Protein AF-A0A962J0C8-F1 (afdb_monomer_lite)

Structure (mmCIF, N/CA/C/O backbone):
data_AF-A0A962J0C8-F1
#
_entry.id   AF-A0A962J0C8-F1
#
loop_
_atom_site.group_PDB
_atom_site.id
_atom_site.type_symbol
_atom_site.label_atom_id
_atom_site.label_alt_id
_atom_site.label_comp_id
_atom_site.label_asym_id
_atom_site.label_entity_id
_atom_site.label_seq_id
_atom_site.pdbx_PDB_ins_code
_atom_site.Cartn_x
_atom_site.Cartn_y
_atom_site.Cartn_z
_atom_site.occupancy
_atom_site.B_iso_or_equiv
_atom_site.auth_seq_id
_atom_site.auth_comp_id
_atom_site.auth_asym_id
_atom_site.auth_atom_id
_atom_site.pdbx_PDB_model_num
ATOM 1 N N . SER A 1 1 ? 2.404 -17.321 -9.970 1.00 42.28 1 SER A N 1
ATOM 2 C CA . SER A 1 1 ? 2.720 -16.064 -9.254 1.00 42.28 1 SER A CA 1
ATOM 3 C C . SER A 1 1 ? 3.064 -15.009 -10.284 1.00 42.28 1 SER A C 1
ATOM 5 O O . SER A 1 1 ? 3.639 -15.368 -11.306 1.00 42.28 1 SER A O 1
ATOM 7 N N . ILE A 1 2 ? 2.706 -13.749 -10.040 1.00 50.25 2 ILE A N 1
ATOM 8 C CA . ILE A 1 2 ? 3.264 -12.626 -10.800 1.00 50.25 2 ILE A CA 1
ATOM 9 C C . ILE A 1 2 ? 4.579 -12.267 -10.113 1.00 50.25 2 ILE A C 1
ATOM 11 O O . ILE A 1 2 ? 4.611 -12.095 -8.895 1.00 50.25 2 ILE A O 1
ATOM 15 N N . SER A 1 3 ? 5.670 -12.235 -10.865 1.00 49.31 3 SER A N 1
ATOM 16 C CA . SER A 1 3 ? 6.982 -11.841 -10.351 1.00 49.31 3 SER A CA 1
ATOM 17 C C . SER A 1 3 ? 7.667 -10.952 -11.374 1.00 49.31 3 SER A C 1
ATOM 19 O O . SER A 1 3 ? 7.765 -11.350 -12.528 1.00 49.31 3 SER A O 1
ATOM 21 N N . GLY A 1 4 ? 8.162 -9.791 -10.940 1.00 57.34 4 GLY A N 1
ATOM 22 C CA . GLY A 1 4 ? 8.971 -8.897 -11.771 1.00 57.34 4 GLY A CA 1
ATOM 23 C C . GLY A 1 4 ? 8.151 -7.990 -12.684 1.00 57.34 4 GLY A C 1
ATOM 24 O O . GLY A 1 4 ? 8.153 -8.175 -13.893 1.00 57.34 4 GLY A O 1
ATOM 25 N N . GLU A 1 5 ? 7.474 -6.994 -12.110 1.00 61.38 5 GLU A N 1
ATOM 26 C CA . GLU A 1 5 ? 7.004 -5.843 -12.887 1.00 61.38 5 GLU A CA 1
ATOM 27 C C . GLU A 1 5 ? 8.213 -4.983 -13.264 1.00 61.38 5 GLU A C 1
ATOM 29 O O . GLU A 1 5 ? 8.918 -4.453 -12.396 1.00 61.38 5 GLU A O 1
ATOM 34 N N . GLN A 1 6 ? 8.471 -4.862 -14.564 1.00 65.75 6 GLN A N 1
ATOM 35 C CA . GLN A 1 6 ? 9.548 -4.037 -15.093 1.00 65.75 6 GLN A CA 1
ATOM 36 C C . GLN A 1 6 ? 8.981 -2.995 -16.053 1.00 65.75 6 GLN A C 1
ATOM 38 O O . GLN A 1 6 ? 8.274 -3.320 -17.001 1.00 65.75 6 GLN A O 1
ATOM 43 N N . VAL A 1 7 ? 9.331 -1.728 -15.833 1.00 67.50 7 VAL A N 1
ATOM 44 C CA . VAL A 1 7 ? 9.094 -0.668 -16.817 1.00 67.50 7 VAL A CA 1
ATOM 45 C C . VAL A 1 7 ? 10.200 -0.763 -17.868 1.00 67.50 7 VAL A C 1
ATOM 47 O O . VAL A 1 7 ? 11.373 -0.552 -17.555 1.00 67.50 7 VAL A O 1
ATOM 50 N N . LEU A 1 8 ? 9.834 -1.127 -19.096 1.00 70.50 8 LEU A N 1
ATOM 51 C CA . LEU A 1 8 ? 10.731 -1.198 -20.253 1.00 70.50 8 LEU A CA 1
ATOM 52 C C . LEU A 1 8 ? 10.865 0.162 -20.945 1.00 70.50 8 LEU A C 1
ATOM 54 O O . LEU A 1 8 ? 11.950 0.525 -21.394 1.00 70.50 8 LEU A O 1
ATOM 58 N N . ASP A 1 9 ? 9.763 0.912 -21.007 1.00 75.19 9 ASP A N 1
ATOM 59 C CA . ASP A 1 9 ? 9.687 2.238 -21.614 1.00 75.19 9 ASP A CA 1
ATOM 60 C C . ASP A 1 9 ? 8.962 3.198 -20.666 1.00 75.19 9 ASP A C 1
ATOM 62 O O . ASP A 1 9 ? 7.753 3.110 -20.444 1.00 75.19 9 ASP A O 1
ATOM 66 N N . ALA A 1 10 ? 9.729 4.130 -20.100 1.00 68.12 10 ALA A N 1
ATOM 67 C CA . ALA A 1 10 ? 9.233 5.094 -19.130 1.00 68.12 10 ALA A CA 1
ATOM 68 C C . ALA A 1 10 ? 8.247 6.109 -19.730 1.00 68.12 10 ALA A C 1
ATOM 70 O O . ALA A 1 10 ? 7.368 6.576 -19.009 1.00 68.12 10 ALA A O 1
ATOM 71 N N . GLN A 1 11 ? 8.368 6.449 -21.019 1.00 72.94 11 GLN A N 1
ATOM 72 C CA . GLN A 1 11 ? 7.463 7.401 -21.664 1.00 72.94 11 GLN A CA 1
ATOM 73 C C . GLN A 1 11 ? 6.125 6.731 -21.972 1.00 72.94 11 GLN A C 1
ATOM 75 O O . GLN A 1 11 ? 5.077 7.266 -21.621 1.00 72.94 11 GLN A O 1
ATOM 80 N N . ALA A 1 12 ? 6.164 5.526 -22.547 1.00 77.50 12 ALA A N 1
ATOM 81 C CA . ALA A 1 12 ? 4.954 4.755 -22.817 1.00 77.50 12 ALA A CA 1
ATOM 82 C C . ALA A 1 12 ? 4.195 4.403 -21.524 1.00 77.50 12 ALA A C 1
ATOM 84 O O . ALA A 1 12 ? 2.966 4.457 -21.502 1.00 77.50 12 ALA A O 1
ATOM 85 N N . PHE A 1 13 ? 4.914 4.110 -20.433 1.00 79.50 13 PHE A N 1
ATOM 86 C CA . PHE A 1 13 ? 4.297 3.900 -19.124 1.00 79.50 13 PHE A CA 1
ATOM 87 C C . PHE A 1 13 ? 3.705 5.187 -18.537 1.00 79.50 13 PHE A C 1
ATOM 89 O O . PHE A 1 13 ? 2.619 5.147 -17.965 1.00 79.50 13 PHE A O 1
ATOM 96 N N . ALA A 1 14 ? 4.375 6.334 -18.686 1.00 74.88 14 ALA A N 1
ATOM 97 C CA . ALA A 1 14 ? 3.850 7.615 -18.215 1.00 74.88 14 ALA A CA 1
ATOM 98 C C . ALA A 1 14 ? 2.551 8.013 -18.936 1.00 74.88 14 ALA A C 1
ATOM 100 O O . ALA A 1 14 ? 1.641 8.525 -18.290 1.00 74.88 14 ALA A O 1
ATOM 101 N N . ASP A 1 15 ? 2.451 7.730 -20.238 1.00 82.38 15 ASP A N 1
ATOM 102 C CA . ASP A 1 15 ? 1.233 7.956 -21.027 1.00 82.38 15 ASP A CA 1
ATOM 103 C C . ASP A 1 15 ? 0.104 6.972 -20.657 1.00 82.38 15 ASP A C 1
ATOM 105 O O . ASP A 1 15 ? -1.073 7.247 -20.894 1.00 82.38 15 ASP A O 1
ATOM 109 N N . PHE A 1 16 ? 0.459 5.814 -20.091 1.00 82.50 16 PHE A N 1
ATOM 110 C CA . PHE A 1 16 ? -0.475 4.776 -19.662 1.00 82.50 16 PHE A CA 1
ATOM 111 C C . PHE A 1 16 ? -0.955 4.951 -18.213 1.00 82.50 16 PHE A C 1
ATOM 113 O O . PHE A 1 16 ? -2.102 4.644 -17.902 1.00 82.50 16 PHE A O 1
ATOM 120 N N . TYR A 1 17 ? -0.110 5.448 -17.313 1.00 79.81 17 TYR A N 1
ATOM 121 C CA . TYR A 1 17 ? -0.470 5.718 -15.923 1.00 79.81 17 TYR A CA 1
ATOM 122 C C . TYR A 1 17 ? -1.612 6.758 -15.834 1.00 79.81 17 TYR A C 1
ATOM 124 O O . TYR A 1 17 ? -1.568 7.766 -16.541 1.00 79.81 17 TYR A O 1
ATOM 132 N N . PRO A 1 18 ? -2.605 6.602 -14.933 1.00 81.56 18 PRO A N 1
ATOM 133 C CA . PRO A 1 18 ? -2.725 5.610 -13.859 1.00 81.56 18 PRO A CA 1
ATOM 134 C C . PRO A 1 18 ? -3.605 4.397 -14.216 1.00 81.56 18 PRO A C 1
ATOM 136 O O . PRO A 1 18 ? -4.280 3.859 -13.343 1.00 81.56 18 PRO A O 1
ATOM 139 N N . GLU A 1 19 ? -3.667 3.987 -15.483 1.00 87.31 19 GLU A N 1
ATOM 140 C CA . GLU A 1 19 ? -4.571 2.915 -15.913 1.00 87.31 19 GLU A CA 1
ATOM 141 C C . GLU A 1 19 ? -4.114 1.531 -15.436 1.00 87.31 19 GLU A C 1
ATOM 143 O O . GLU A 1 19 ? -2.947 1.181 -15.563 1.00 87.31 19 GLU A O 1
ATOM 148 N N . ASP A 1 20 ? -5.036 0.697 -14.956 1.00 90.19 20 ASP A N 1
ATOM 149 C CA . ASP A 1 20 ? -4.772 -0.718 -14.652 1.00 90.19 20 ASP A CA 1
ATOM 150 C C . ASP A 1 20 ? -5.106 -1.608 -15.857 1.00 90.19 20 ASP A C 1
ATOM 152 O O . ASP A 1 20 ? -5.945 -1.254 -16.698 1.00 90.19 20 ASP A O 1
ATOM 156 N N . VAL A 1 21 ? -4.550 -2.823 -15.899 1.00 93.06 21 VAL A N 1
ATOM 157 C CA . VAL A 1 21 ? -4.961 -3.841 -16.880 1.00 93.06 21 VAL A CA 1
ATOM 158 C C . VAL A 1 21 ? -5.489 -5.117 -16.244 1.00 93.06 21 VAL A C 1
ATOM 160 O O . VAL A 1 21 ? -5.135 -5.495 -15.128 1.00 93.06 21 VAL A O 1
ATOM 163 N N . VAL A 1 22 ? -6.315 -5.818 -17.015 1.00 93.00 22 VAL A N 1
ATOM 164 C CA . VAL A 1 22 ? -6.719 -7.197 -16.763 1.00 93.00 22 VAL A CA 1
ATOM 165 C C . VAL A 1 22 ? -6.161 -8.077 -17.873 1.00 93.00 22 VAL A C 1
ATOM 167 O O . VAL A 1 22 ? -6.424 -7.832 -19.051 1.00 93.00 22 VAL A O 1
ATOM 170 N N . ILE A 1 23 ? -5.413 -9.103 -17.481 1.00 93.62 23 ILE A N 1
ATOM 171 C CA . ILE A 1 23 ? -4.934 -10.182 -18.341 1.00 93.62 23 ILE A CA 1
ATOM 172 C C . ILE A 1 23 ? -5.911 -11.345 -18.192 1.00 93.62 23 ILE A C 1
ATOM 174 O O . ILE A 1 23 ? -6.061 -11.876 -17.095 1.00 93.62 23 ILE A O 1
ATOM 178 N N . GLU A 1 24 ? -6.586 -11.727 -19.269 1.00 92.88 24 GLU A N 1
ATOM 179 C CA . GLU A 1 24 ? -7.589 -12.796 -19.284 1.00 92.88 24 GLU A CA 1
ATOM 180 C C . GLU A 1 24 ? -7.125 -13.953 -20.168 1.00 92.88 24 GLU A C 1
ATOM 182 O O . GLU A 1 24 ? -6.781 -13.747 -21.334 1.00 92.88 24 GLU A O 1
ATOM 187 N N . PHE A 1 25 ? -7.135 -15.170 -19.622 1.00 92.81 25 PHE A N 1
ATOM 188 C CA . PHE A 1 25 ? -6.698 -16.381 -20.313 1.00 92.81 25 PHE A CA 1
ATOM 189 C C . PHE A 1 25 ? -7.841 -17.064 -21.064 1.00 92.81 25 PHE A C 1
ATOM 191 O O . PHE A 1 25 ? -8.915 -17.312 -20.516 1.00 92.81 25 PHE A O 1
ATOM 198 N N . ARG A 1 26 ? -7.612 -17.403 -22.334 1.00 88.31 26 ARG A N 1
ATOM 199 C CA . ARG A 1 26 ? -8.627 -17.936 -23.254 1.00 88.31 26 ARG A CA 1
ATOM 200 C C . ARG A 1 26 ? -8.045 -19.011 -24.174 1.00 88.31 26 ARG A C 1
ATOM 202 O O . ARG A 1 26 ? -6.846 -18.988 -24.451 1.00 88.31 26 ARG A O 1
ATOM 209 N N . PRO A 1 27 ? -8.857 -19.951 -24.682 1.00 84.56 27 PRO A N 1
ATOM 210 C CA . PRO A 1 27 ? -8.388 -20.892 -25.687 1.00 84.56 27 PRO A CA 1
ATOM 211 C C . PRO A 1 27 ? -8.064 -20.147 -26.985 1.00 84.56 27 PRO A C 1
ATOM 213 O O . PRO A 1 27 ? -8.821 -19.279 -27.417 1.00 84.56 27 PRO A O 1
ATOM 216 N N . LEU A 1 28 ? -6.950 -20.500 -27.618 1.00 78.00 28 LEU A N 1
ATOM 217 C CA . LEU A 1 28 ? -6.655 -20.104 -28.987 1.00 78.00 28 LEU A CA 1
ATOM 218 C C . LEU A 1 28 ? -7.320 -21.115 -29.922 1.00 78.00 28 LEU A C 1
ATOM 220 O O . LEU A 1 28 ? -6.748 -22.157 -30.241 1.00 78.00 28 LEU A O 1
ATOM 224 N N . GLU A 1 29 ? -8.557 -20.819 -30.317 1.00 66.56 29 GLU A N 1
ATOM 225 C CA . GLU A 1 29 ? -9.413 -21.719 -31.110 1.00 66.56 29 GLU A CA 1
ATOM 226 C C . GLU A 1 29 ? -8.861 -22.011 -32.521 1.00 66.56 29 GLU A C 1
ATOM 228 O O . GLU A 1 29 ? -9.288 -22.960 -33.173 1.00 66.56 29 GLU A O 1
ATOM 233 N N . GLU A 1 30 ? -7.876 -21.234 -32.978 1.00 64.56 30 GLU A N 1
ATOM 234 C CA . GLU A 1 30 ? -7.240 -21.356 -34.296 1.00 64.56 30 GLU A CA 1
ATOM 235 C C . GLU A 1 30 ? -6.130 -22.431 -34.356 1.00 64.56 30 GLU A C 1
ATOM 237 O O . GLU A 1 30 ? -5.626 -22.731 -35.439 1.00 64.56 30 GLU A O 1
ATOM 242 N N . MET A 1 31 ? -5.751 -23.046 -33.224 1.00 60.91 31 MET A N 1
ATOM 243 C CA . MET A 1 31 ? -4.732 -24.107 -33.157 1.00 60.91 31 MET A CA 1
ATOM 244 C C . MET A 1 31 ? -5.304 -25.459 -32.708 1.00 60.91 31 MET A C 1
ATOM 246 O O . MET A 1 31 ? -6.118 -25.537 -31.792 1.00 60.91 31 MET A O 1
ATOM 250 N N . ASN A 1 32 ? -4.825 -26.546 -33.328 1.00 62.50 32 ASN A N 1
ATOM 251 C CA . ASN A 1 32 ? -5.127 -27.926 -32.940 1.00 62.50 32 ASN A CA 1
ATOM 252 C C . ASN A 1 32 ? -3.820 -28.672 -32.583 1.00 62.50 32 ASN A C 1
ATOM 254 O O . ASN A 1 32 ? -3.020 -28.925 -33.489 1.00 62.50 32 ASN A O 1
ATOM 258 N N . PRO A 1 33 ? -3.575 -29.039 -31.308 1.00 66.75 33 PRO A N 1
ATOM 259 C CA . PRO A 1 33 ? -4.470 -28.892 -30.156 1.00 66.75 33 PRO A CA 1
ATOM 260 C C . PRO A 1 33 ? -4.609 -27.432 -29.676 1.00 66.75 33 PRO A C 1
ATOM 262 O O . PRO A 1 33 ? -3.719 -26.623 -29.955 1.00 66.75 33 PRO A O 1
ATOM 265 N N . PRO A 1 34 ? -5.688 -27.102 -28.934 1.00 69.56 34 PRO A N 1
ATOM 266 C CA . PRO A 1 34 ? -5.906 -25.761 -28.403 1.00 69.56 34 PRO A CA 1
ATOM 267 C C . PRO A 1 34 ? -4.730 -25.337 -27.527 1.00 69.56 34 PRO A C 1
ATOM 269 O O . PRO A 1 34 ? -4.378 -26.032 -26.570 1.00 69.56 34 PRO A O 1
ATOM 272 N N . GLN A 1 35 ? -4.131 -24.194 -27.845 1.00 81.44 35 GLN A N 1
ATOM 273 C CA . GLN A 1 35 ? -3.143 -23.560 -26.978 1.00 81.44 35 GLN A CA 1
ATOM 274 C C . GLN A 1 35 ? -3.812 -22.496 -26.118 1.00 81.44 35 GLN A C 1
ATOM 276 O O . GLN A 1 35 ? -4.839 -21.931 -26.494 1.00 81.44 35 GLN A O 1
ATOM 281 N N . LEU A 1 36 ? -3.242 -22.222 -24.948 1.00 88.62 36 LEU A N 1
ATOM 282 C CA . LEU A 1 36 ? -3.708 -21.119 -24.124 1.00 88.62 36 LEU A CA 1
ATOM 283 C C . LEU A 1 36 ? -3.221 -19.802 -24.734 1.00 88.62 36 LEU A C 1
ATOM 285 O O . LEU A 1 36 ? -2.063 -19.677 -25.128 1.00 88.62 36 LEU A O 1
ATOM 289 N N . SER A 1 37 ? -4.105 -18.819 -24.800 1.00 91.56 37 SER A N 1
ATOM 290 C CA . SER A 1 37 ? -3.804 -17.446 -25.190 1.00 91.56 37 SER A CA 1
ATOM 291 C C . SER A 1 37 ? -4.242 -16.477 -24.104 1.00 91.56 37 SER A C 1
ATOM 293 O O . SER A 1 37 ? -4.986 -16.852 -23.197 1.00 91.56 37 SER A O 1
ATOM 295 N N . TYR A 1 38 ? -3.790 -15.233 -24.189 1.00 92.94 38 TYR A N 1
ATOM 296 C CA . TYR A 1 38 ? -4.215 -14.169 -23.294 1.00 92.94 38 TYR A CA 1
ATOM 297 C C . TYR A 1 38 ? -4.629 -12.914 -24.059 1.00 92.94 38 TYR A C 1
ATOM 299 O O . TYR A 1 38 ? -4.126 -12.612 -25.150 1.00 92.94 38 TYR A O 1
ATOM 307 N N . HIS A 1 39 ? -5.577 -12.185 -23.474 1.00 93.75 39 HIS A N 1
ATOM 308 C CA . HIS A 1 39 ? -5.955 -10.828 -23.861 1.00 93.75 39 HIS A CA 1
ATOM 309 C C . HIS A 1 39 ? -5.575 -9.884 -22.732 1.00 93.75 39 HIS A C 1
ATOM 311 O O . HIS A 1 39 ? -5.689 -10.245 -21.564 1.00 93.75 39 HIS A O 1
ATOM 317 N N . ILE A 1 40 ? -5.162 -8.671 -23.075 1.00 94.12 40 ILE A N 1
ATOM 318 C CA . ILE A 1 40 ? -4.918 -7.603 -22.111 1.00 94.12 40 ILE A CA 1
ATOM 319 C C . ILE A 1 40 ? -5.887 -6.485 -22.425 1.00 94.12 40 ILE A C 1
ATOM 321 O O . ILE A 1 40 ? -5.923 -5.989 -23.553 1.00 94.12 40 ILE A O 1
ATOM 325 N N . ARG A 1 41 ? -6.664 -6.086 -21.426 1.00 93.94 41 ARG A N 1
ATOM 326 C CA . ARG A 1 41 ? -7.638 -5.003 -21.536 1.00 93.94 41 ARG A CA 1
ATOM 327 C C . ARG A 1 41 ? -7.440 -3.989 -20.426 1.00 93.94 41 ARG A C 1
ATOM 329 O O . ARG A 1 41 ? -7.136 -4.367 -19.297 1.00 93.94 41 ARG A O 1
ATOM 336 N N . GLN A 1 42 ? -7.649 -2.717 -20.736 1.00 93.00 42 GLN A N 1
ATOM 337 C CA . GLN A 1 42 ? -7.715 -1.677 -19.719 1.00 93.00 42 GLN A CA 1
ATOM 338 C C . GLN A 1 42 ? -8.888 -1.946 -18.780 1.00 93.00 42 GLN A C 1
ATOM 340 O O . GLN A 1 42 ? -9.967 -2.384 -19.191 1.00 93.00 42 GLN A O 1
ATOM 345 N N . ARG A 1 43 ? -8.657 -1.726 -17.489 1.00 91.56 43 ARG A N 1
ATOM 346 C CA . ARG A 1 43 ? -9.664 -1.954 -16.453 1.00 91.56 43 ARG A CA 1
ATOM 347 C C . ARG A 1 43 ? -10.754 -0.882 -16.468 1.00 91.56 43 ARG A C 1
ATOM 349 O O . ARG A 1 43 ? -11.896 -1.201 -16.151 1.00 91.56 43 ARG A O 1
ATOM 356 N N . SER A 1 44 ? -10.397 0.353 -16.813 1.00 90.38 44 SER A N 1
ATOM 357 C CA . SER A 1 44 ? -11.272 1.528 -16.770 1.00 90.38 44 SER A CA 1
ATOM 358 C C . SER A 1 44 ? -12.359 1.513 -17.845 1.00 90.38 44 SER A C 1
ATOM 360 O O . SER A 1 44 ? -13.535 1.669 -17.525 1.00 90.38 44 SER A O 1
ATOM 362 N N . ASP A 1 45 ? -11.975 1.309 -19.105 1.00 90.19 45 ASP A N 1
ATOM 363 C CA . ASP A 1 45 ? -12.853 1.424 -20.275 1.00 90.19 45 ASP A CA 1
ATOM 364 C C . ASP A 1 45 ? -13.021 0.105 -21.052 1.00 90.19 45 ASP A C 1
ATOM 366 O O . ASP A 1 45 ? -13.829 0.018 -21.977 1.00 90.19 45 ASP A O 1
ATOM 370 N N . GLY A 1 46 ? -12.285 -0.944 -20.670 1.00 88.75 46 GLY A N 1
ATOM 371 C CA . GLY A 1 46 ? -12.320 -2.244 -21.336 1.00 88.75 46 GLY A CA 1
ATOM 372 C C . GLY A 1 46 ? -11.581 -2.291 -22.675 1.00 88.75 46 GLY A C 1
ATOM 373 O O . GLY A 1 46 ? -11.684 -3.303 -23.372 1.00 88.75 46 GLY A O 1
ATOM 374 N N . ARG A 1 47 ? -10.833 -1.245 -23.055 1.00 92.12 47 ARG A N 1
ATOM 375 C CA . ARG A 1 47 ? -10.099 -1.202 -24.323 1.00 92.12 47 ARG A CA 1
ATOM 376 C C . ARG A 1 47 ? -9.072 -2.328 -24.390 1.00 92.12 47 ARG A C 1
ATOM 378 O O . ARG A 1 47 ? -8.235 -2.478 -23.502 1.00 92.12 47 ARG A O 1
ATOM 385 N N . ILE A 1 48 ? -9.119 -3.108 -25.467 1.00 91.81 48 ILE A N 1
ATOM 386 C CA . ILE A 1 48 ? -8.179 -4.206 -25.704 1.00 91.81 48 ILE A CA 1
ATOM 387 C C . ILE A 1 48 ? -6.840 -3.622 -26.166 1.00 91.81 48 ILE A C 1
ATOM 389 O O . ILE A 1 48 ? -6.774 -2.927 -27.178 1.00 91.81 48 ILE A O 1
ATOM 393 N N . LEU A 1 49 ? -5.780 -3.917 -25.419 1.00 90.62 49 LEU A N 1
ATOM 394 C CA . LEU A 1 49 ? -4.399 -3.537 -25.722 1.00 90.62 49 LEU A CA 1
ATOM 395 C C . LEU A 1 49 ? -3.666 -4.658 -26.463 1.00 90.62 49 LEU A C 1
ATOM 397 O O . LEU A 1 49 ? -2.873 -4.405 -27.366 1.00 90.62 49 LEU A O 1
ATOM 401 N N . VAL A 1 50 ? -3.943 -5.905 -26.080 1.00 92.81 50 VAL A N 1
ATOM 402 C CA . VAL A 1 50 ? -3.346 -7.109 -26.663 1.00 92.81 50 VAL A CA 1
ATOM 403 C C . VAL A 1 50 ? -4.433 -8.167 -26.809 1.00 92.81 50 VAL A C 1
ATOM 405 O O . VAL A 1 50 ? -5.224 -8.371 -25.892 1.00 92.81 50 VAL A O 1
ATOM 408 N N . GLN A 1 51 ? -4.469 -8.858 -27.948 1.00 92.00 51 GLN A N 1
ATOM 409 C CA . GLN A 1 51 ? -5.488 -9.860 -28.257 1.00 92.00 51 GLN A CA 1
ATOM 410 C C . GLN A 1 51 ? -4.859 -11.134 -28.828 1.00 92.00 51 GLN A C 1
ATOM 412 O O . GLN A 1 51 ? -3.939 -11.057 -29.640 1.00 92.00 51 GLN A O 1
ATOM 417 N N . ASN A 1 52 ? -5.396 -12.293 -28.430 1.00 88.25 52 ASN A N 1
ATOM 418 C CA . ASN A 1 52 ? -5.059 -13.628 -28.946 1.00 88.25 52 ASN A CA 1
ATOM 419 C C . ASN A 1 52 ? -3.550 -13.938 -28.970 1.00 88.25 52 ASN A C 1
ATOM 421 O O . ASN A 1 52 ? -3.064 -14.608 -29.882 1.00 88.25 52 ASN A O 1
ATOM 425 N N . LYS A 1 53 ? -2.783 -13.462 -27.982 1.00 91.50 53 LYS A N 1
ATOM 426 C CA . LYS A 1 53 ? -1.357 -13.801 -27.897 1.00 91.50 53 LYS A CA 1
ATOM 427 C C . LYS A 1 53 ? -1.171 -15.158 -27.224 1.00 91.50 53 LYS A C 1
ATOM 429 O O . LYS A 1 53 ? -1.813 -15.388 -26.202 1.00 91.50 53 LYS A O 1
ATOM 434 N N . PRO A 1 54 ? -0.323 -16.053 -27.762 1.00 90.94 54 PRO A N 1
ATOM 435 C CA . PRO A 1 54 ? -0.060 -17.341 -27.132 1.00 90.94 54 PRO A CA 1
ATOM 436 C C . PRO A 1 54 ? 0.580 -17.132 -25.758 1.00 90.94 54 PRO A C 1
ATOM 438 O O . PRO A 1 54 ? 1.441 -16.269 -25.591 1.00 90.94 54 PRO A O 1
ATOM 441 N N . TYR A 1 55 ? 0.146 -17.915 -24.774 1.00 90.56 55 TYR A N 1
ATOM 442 C CA . TYR A 1 55 ? 0.737 -17.920 -23.444 1.00 90.56 55 TYR A CA 1
ATOM 443 C C . TYR A 1 55 ? 1.823 -18.988 -23.344 1.00 90.56 55 TYR A C 1
ATOM 445 O O . TYR A 1 55 ? 1.575 -20.170 -23.591 1.00 90.56 55 TYR A O 1
ATOM 453 N N . VAL A 1 56 ? 3.002 -18.576 -22.888 1.00 90.62 56 VAL A N 1
ATOM 454 C CA . VAL A 1 56 ? 4.088 -19.471 -22.495 1.00 90.62 56 VAL A CA 1
ATOM 455 C C . VAL A 1 56 ? 4.435 -19.177 -21.041 1.00 90.62 56 VAL A C 1
ATOM 457 O O . VAL A 1 56 ? 4.680 -18.035 -20.657 1.00 90.62 56 VAL A O 1
ATOM 460 N N . SER A 1 57 ? 4.446 -20.219 -20.210 1.00 89.00 57 SER A N 1
ATOM 461 C CA . SER A 1 57 ? 4.738 -20.072 -18.783 1.00 89.00 57 SER A CA 1
ATOM 462 C C . SER A 1 57 ? 6.128 -19.487 -18.552 1.00 89.00 57 SER A C 1
ATOM 464 O O . SER A 1 57 ? 7.127 -20.083 -18.945 1.00 89.00 57 SER A O 1
ATOM 466 N N . GLY A 1 58 ? 6.184 -18.373 -17.820 1.00 84.06 58 GLY A N 1
ATOM 467 C CA . GLY A 1 58 ? 7.425 -17.703 -17.435 1.00 84.06 58 GLY A CA 1
ATOM 468 C C . GLY A 1 58 ? 7.996 -16.763 -18.496 1.00 84.06 58 GLY A C 1
ATOM 469 O O . GLY A 1 58 ? 8.944 -16.041 -18.186 1.00 84.06 58 GLY A O 1
ATOM 470 N N . GLU A 1 59 ? 7.417 -16.731 -19.700 1.00 89.31 59 GLU A N 1
ATOM 471 C CA . GLU A 1 59 ? 7.748 -15.725 -20.707 1.00 89.31 59 GLU A CA 1
ATOM 472 C C . GLU A 1 59 ? 7.202 -14.353 -20.291 1.00 89.31 59 GLU A C 1
ATOM 474 O O . GLU A 1 59 ? 6.219 -14.236 -19.548 1.00 89.31 59 GLU A O 1
ATOM 479 N N . GLN A 1 60 ? 7.889 -13.311 -20.746 1.00 87.44 60 GLN A N 1
ATOM 480 C CA . GLN A 1 60 ? 7.535 -11.933 -20.470 1.00 87.44 60 GLN A CA 1
ATOM 481 C C . GLN A 1 60 ? 6.318 -11.522 -21.300 1.00 87.44 60 GLN A C 1
ATOM 483 O O . GLN A 1 60 ? 6.274 -11.701 -22.516 1.00 87.44 60 GLN A O 1
ATOM 488 N N . ILE A 1 61 ? 5.327 -10.953 -20.628 1.00 90.00 61 ILE A N 1
ATOM 489 C CA . ILE A 1 61 ? 4.133 -10.381 -21.236 1.00 90.00 61 ILE A CA 1
ATOM 490 C C . ILE A 1 61 ? 4.292 -8.865 -21.218 1.00 90.00 61 ILE A C 1
ATOM 492 O O . ILE A 1 61 ? 4.367 -8.261 -20.149 1.00 90.00 61 ILE A O 1
ATOM 496 N N . GLU A 1 62 ? 4.340 -8.259 -22.402 1.00 89.94 62 GLU A N 1
ATOM 497 C CA . GLU A 1 62 ? 4.605 -6.830 -22.578 1.00 89.94 62 GLU A CA 1
ATOM 498 C C . GLU A 1 62 ? 3.360 -6.073 -23.039 1.00 89.94 62 GLU A C 1
ATOM 500 O O . GLU A 1 62 ? 2.641 -6.509 -23.942 1.00 89.94 62 GLU A O 1
ATOM 505 N N . PHE A 1 63 ? 3.117 -4.913 -22.435 1.00 89.62 63 PHE A N 1
ATOM 506 C CA . PHE A 1 63 ? 2.053 -3.991 -22.820 1.00 89.62 63 PHE A CA 1
ATOM 507 C C . PHE A 1 63 ? 2.358 -2.587 -22.299 1.00 89.62 63 PHE A C 1
ATOM 509 O O . PHE A 1 63 ? 2.878 -2.429 -21.201 1.00 89.62 63 PHE A O 1
ATOM 516 N N . SER A 1 64 ? 2.017 -1.554 -23.074 1.00 86.62 64 SER A N 1
ATOM 517 C CA . SER A 1 64 ? 2.077 -0.146 -22.637 1.00 86.62 64 SER A CA 1
ATOM 518 C C . SER A 1 64 ? 3.3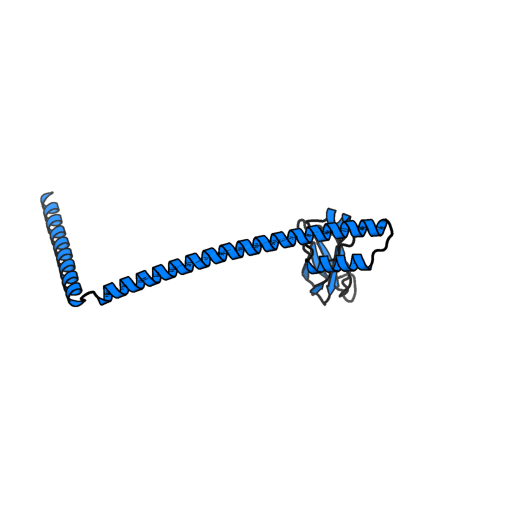89 0.275 -21.938 1.00 86.62 64 SER A C 1
ATOM 520 O O . SER A 1 64 ? 3.366 1.032 -20.972 1.00 86.62 64 SER A O 1
ATOM 522 N N . GLY A 1 65 ? 4.540 -0.237 -22.394 1.00 78.62 65 GLY A N 1
ATOM 523 C CA . GLY A 1 65 ? 5.856 0.062 -21.807 1.00 78.62 65 GLY A CA 1
ATOM 524 C C . GLY A 1 65 ? 6.202 -0.713 -20.529 1.00 78.62 65 GLY A C 1
ATOM 525 O O . GLY A 1 65 ? 7.262 -0.478 -19.951 1.00 78.62 65 GLY A O 1
ATOM 526 N N . VAL A 1 66 ? 5.351 -1.645 -20.100 1.00 82.94 66 VAL A N 1
ATOM 527 C CA . VAL A 1 66 ? 5.530 -2.510 -18.928 1.00 82.94 66 VAL A CA 1
ATOM 528 C C . VAL A 1 66 ? 5.662 -3.962 -19.368 1.00 82.94 66 VAL A C 1
ATOM 530 O O . VAL A 1 66 ? 5.091 -4.391 -20.370 1.00 82.94 66 VAL A O 1
ATOM 533 N N . ALA A 1 67 ? 6.414 -4.717 -18.585 1.00 84.06 67 ALA A N 1
ATOM 534 C CA . ALA A 1 67 ? 6.592 -6.144 -18.701 1.00 84.06 67 ALA A CA 1
ATOM 535 C C . ALA A 1 67 ? 6.232 -6.838 -17.390 1.00 84.06 67 ALA A C 1
ATOM 537 O O . ALA A 1 67 ? 6.617 -6.377 -16.313 1.00 84.06 67 ALA A O 1
ATOM 538 N N . VAL A 1 68 ? 5.528 -7.963 -17.494 1.00 86.56 68 VAL A N 1
ATOM 539 C CA . VAL A 1 68 ? 5.216 -8.840 -16.363 1.00 86.56 68 VAL A CA 1
ATOM 540 C C . VAL A 1 68 ? 5.504 -10.289 -16.719 1.00 86.56 68 VAL A C 1
ATOM 542 O O . VAL A 1 68 ? 5.234 -10.722 -17.839 1.00 86.56 68 VAL A O 1
ATOM 545 N N . ASN A 1 69 ? 5.978 -11.077 -15.756 1.00 86.75 69 ASN A N 1
ATOM 546 C CA . ASN A 1 69 ? 6.130 -12.517 -15.944 1.00 86.75 69 ASN A CA 1
ATOM 547 C C . ASN A 1 69 ? 5.039 -13.257 -15.173 1.00 86.75 69 ASN A C 1
ATOM 549 O O . ASN A 1 69 ? 4.897 -13.117 -13.954 1.00 86.75 69 ASN A O 1
ATOM 553 N N . ILE A 1 70 ? 4.294 -14.092 -15.897 1.00 85.25 70 ILE A N 1
ATOM 554 C CA . ILE A 1 70 ? 3.303 -15.002 -15.325 1.00 85.25 70 ILE A CA 1
ATOM 555 C C . ILE A 1 70 ? 3.805 -16.425 -15.530 1.00 85.25 70 ILE A C 1
ATOM 557 O O . ILE A 1 70 ? 3.905 -16.907 -16.658 1.00 85.25 70 ILE A O 1
ATOM 561 N N . ALA A 1 71 ? 4.086 -17.122 -14.433 1.00 86.50 71 ALA A N 1
ATOM 562 C CA . ALA A 1 71 ? 4.466 -18.531 -14.448 1.00 86.50 71 ALA A CA 1
ATOM 563 C C . ALA A 1 71 ? 3.335 -19.424 -13.917 1.00 86.50 71 ALA A C 1
ATOM 565 O O . ALA A 1 71 ? 2.656 -19.066 -12.945 1.00 86.50 71 ALA A O 1
ATOM 566 N N . GLY A 1 72 ? 3.190 -20.606 -14.518 1.00 85.81 72 GLY A N 1
ATOM 567 C CA . GLY A 1 72 ? 2.221 -21.630 -14.136 1.00 85.81 72 GLY A CA 1
ATOM 568 C C . GLY A 1 72 ? 1.386 -22.135 -15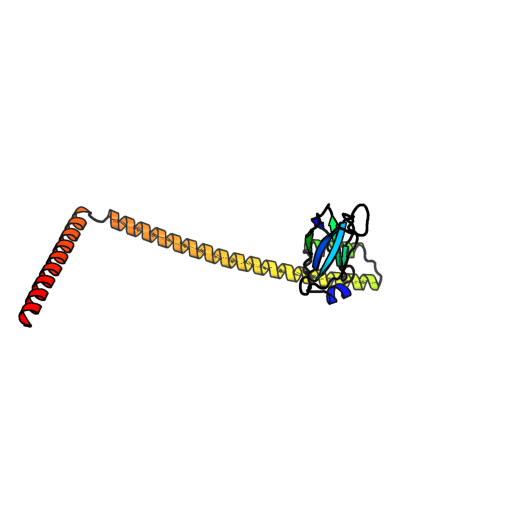.312 1.00 85.81 72 GLY A C 1
ATOM 569 O O . GLY A 1 72 ? 1.715 -21.926 -16.475 1.00 85.81 72 GLY A O 1
ATOM 570 N N . GLN A 1 73 ? 0.293 -22.822 -14.991 1.00 86.38 73 GLN A N 1
ATOM 571 C CA . GLN A 1 73 ? -0.704 -23.289 -15.956 1.00 86.38 73 GLN A CA 1
ATOM 572 C C . GLN A 1 73 ? -2.055 -22.648 -15.605 1.00 86.38 73 GLN A C 1
ATOM 574 O O . GLN A 1 73 ? -2.840 -23.272 -14.892 1.00 86.38 73 GLN A O 1
ATOM 579 N N . PRO A 1 74 ? -2.302 -21.389 -16.014 1.00 88.69 74 PRO A N 1
ATOM 580 C CA . PRO A 1 74 ? -3.600 -20.761 -15.812 1.00 88.69 74 PRO A CA 1
ATOM 581 C C . PRO A 1 74 ? -4.685 -21.526 -16.575 1.00 88.69 74 PRO A C 1
ATOM 583 O O . PRO A 1 74 ? -4.449 -22.057 -17.664 1.00 88.69 74 PRO A O 1
ATOM 586 N N . ALA A 1 75 ? -5.873 -21.598 -15.989 1.00 88.00 75 ALA A N 1
ATOM 587 C CA . ALA A 1 75 ? -7.040 -22.175 -16.629 1.00 88.00 75 ALA A CA 1
ATOM 588 C C . ALA A 1 75 ? -7.705 -21.157 -17.568 1.00 88.00 75 ALA A C 1
ATOM 590 O O . ALA A 1 75 ? -7.512 -19.944 -17.476 1.00 88.00 75 ALA A O 1
ATOM 591 N N . VAL A 1 76 ? -8.526 -21.658 -18.489 1.00 89.00 76 VAL A N 1
ATOM 592 C CA . VAL A 1 76 ? -9.381 -20.800 -19.315 1.00 89.00 76 VAL A CA 1
ATOM 593 C C . VAL A 1 76 ? -10.356 -20.039 -18.416 1.00 89.00 76 VAL A C 1
ATOM 595 O O . VAL A 1 76 ? -11.053 -20.646 -17.606 1.00 89.00 76 VAL A O 1
ATOM 598 N N . GLY A 1 77 ? -10.435 -18.725 -18.609 1.00 85.94 77 GLY A N 1
ATOM 599 C CA . GLY A 1 77 ? -11.248 -17.814 -17.808 1.00 85.94 77 GLY A CA 1
ATOM 600 C C . GLY A 1 77 ? -10.512 -17.206 -16.615 1.00 85.94 77 GLY A C 1
ATOM 601 O O . GLY A 1 77 ? -11.062 -16.306 -15.983 1.00 85.94 77 GLY A O 1
ATOM 602 N N . ASP A 1 78 ? -9.280 -17.637 -16.319 1.00 90.50 78 ASP A N 1
ATOM 603 C CA . ASP A 1 78 ? -8.481 -17.008 -15.270 1.00 90.50 78 ASP A CA 1
ATOM 604 C C . ASP A 1 78 ? -8.152 -15.561 -15.646 1.00 90.50 78 ASP A C 1
ATOM 606 O O . ASP A 1 78 ? -7.770 -15.254 -16.781 1.00 90.50 78 ASP A O 1
ATOM 610 N N . THR A 1 79 ? -8.264 -14.669 -14.663 1.00 90.75 79 THR A N 1
ATOM 611 C CA . THR A 1 79 ? -7.931 -13.253 -14.813 1.00 90.75 79 THR A CA 1
ATOM 612 C C . THR A 1 79 ? -6.874 -12.830 -13.810 1.00 90.75 79 THR A C 1
ATOM 614 O O . THR A 1 79 ? -6.998 -13.118 -12.620 1.00 90.75 79 THR A O 1
ATOM 617 N N . PHE A 1 80 ? -5.895 -12.063 -14.271 1.00 89.44 80 PHE A N 1
ATOM 618 C CA . PHE A 1 80 ? -4.910 -11.396 -13.430 1.00 89.44 80 PHE A CA 1
ATOM 619 C C . PHE A 1 80 ? -5.042 -9.889 -13.599 1.00 89.44 80 PHE A C 1
ATOM 621 O O . PHE A 1 80 ? -5.141 -9.394 -14.718 1.00 89.44 80 PHE A O 1
ATOM 628 N N . ILE A 1 81 ? -5.053 -9.165 -12.485 1.00 87.69 81 ILE A N 1
ATOM 629 C CA . ILE A 1 81 ? -5.063 -7.702 -12.483 1.00 87.69 81 ILE A CA 1
ATOM 630 C C . ILE A 1 81 ? -3.626 -7.245 -12.270 1.00 87.69 81 ILE A C 1
ATOM 632 O O . ILE A 1 81 ? -2.970 -7.716 -11.341 1.00 87.69 81 ILE A O 1
ATOM 636 N N . VAL A 1 82 ? -3.156 -6.348 -13.131 1.00 86.19 82 VAL A N 1
ATOM 637 C CA . VAL A 1 82 ? -1.890 -5.640 -12.941 1.00 86.19 82 VAL A CA 1
ATOM 638 C C . VAL A 1 82 ? -2.242 -4.194 -12.629 1.00 86.19 82 VAL A C 1
ATOM 640 O O . VAL A 1 82 ? -2.850 -3.509 -13.457 1.00 86.19 82 VAL A O 1
ATOM 643 N N . GLU A 1 83 ? -1.919 -3.776 -11.409 1.00 82.50 83 GLU A N 1
ATOM 644 C CA . GLU A 1 83 ? -2.189 -2.425 -10.926 1.00 82.50 83 GLU A CA 1
ATOM 645 C C . GLU A 1 83 ? -1.024 -1.507 -11.288 1.00 82.50 83 GLU A C 1
ATOM 647 O O . GLU A 1 83 ? 0.136 -1.803 -10.992 1.00 82.50 83 GLU A O 1
ATOM 652 N N . SER A 1 84 ? -1.321 -0.369 -11.908 1.00 74.44 84 SER A N 1
ATOM 653 C CA . SER A 1 84 ? -0.286 0.606 -12.240 1.00 74.44 84 SER A CA 1
ATOM 654 C C . SER A 1 84 ? 0.101 1.388 -10.995 1.00 74.44 84 SER A C 1
ATOM 656 O O . SER A 1 84 ? -0.529 2.380 -10.630 1.00 74.44 84 SER A O 1
ATOM 658 N N . SER A 1 85 ? 1.182 0.968 -10.340 1.00 64.94 85 SER A N 1
ATOM 659 C CA . SER A 1 85 ? 1.763 1.728 -9.238 1.00 64.94 85 SER A CA 1
ATOM 660 C C . SER A 1 85 ? 3.029 2.463 -9.681 1.00 64.94 85 SER A C 1
ATOM 662 O O . SER A 1 85 ? 3.935 1.899 -10.286 1.00 64.94 85 SER A O 1
ATOM 664 N N . ASN A 1 86 ? 3.138 3.738 -9.307 1.00 57.53 86 ASN A N 1
ATOM 665 C CA . ASN A 1 86 ? 4.427 4.436 -9.277 1.00 57.53 86 ASN A CA 1
ATOM 666 C C . ASN A 1 86 ? 5.222 4.110 -7.995 1.00 57.53 86 ASN A C 1
ATOM 668 O O . ASN A 1 86 ? 6.287 4.676 -7.750 1.00 57.53 86 ASN A O 1
ATOM 672 N N . ARG A 1 87 ? 4.689 3.223 -7.143 1.00 55.16 87 ARG A N 1
ATOM 673 C CA . ARG A 1 87 ? 5.220 2.906 -5.818 1.00 55.16 87 ARG A CA 1
ATOM 674 C C . ARG A 1 87 ? 6.022 1.620 -5.917 1.00 55.16 87 ARG A C 1
ATOM 676 O O . ARG A 1 87 ? 5.559 0.547 -5.547 1.00 55.16 87 ARG A O 1
ATOM 683 N N . LYS A 1 88 ? 7.260 1.735 -6.392 1.00 63.28 88 LYS A N 1
ATOM 684 C CA . LYS A 1 88 ? 8.197 0.616 -6.322 1.00 63.28 88 LYS A CA 1
ATOM 685 C C . LYS A 1 88 ? 8.482 0.291 -4.852 1.00 63.28 88 LYS A C 1
ATOM 687 O O . LYS A 1 88 ? 8.698 1.198 -4.042 1.00 63.28 88 LYS A O 1
ATOM 692 N N . GLY A 1 89 ? 8.466 -0.995 -4.495 1.00 65.69 89 GLY A N 1
ATOM 693 C CA . GLY A 1 89 ? 8.857 -1.436 -3.156 1.00 65.69 89 GLY A CA 1
ATOM 694 C C . GLY A 1 89 ? 10.248 -0.898 -2.812 1.00 65.69 89 GLY A C 1
ATOM 695 O O . GLY A 1 89 ? 11.137 -0.906 -3.659 1.00 65.69 89 GLY A O 1
ATOM 696 N N . LEU A 1 90 ? 10.446 -0.409 -1.584 1.00 70.50 90 LEU A N 1
ATOM 697 C CA . LEU A 1 90 ? 11.684 0.293 -1.209 1.00 70.50 90 LEU A CA 1
ATOM 698 C C . LEU A 1 90 ? 12.932 -0.563 -1.394 1.00 70.50 90 LEU A C 1
ATOM 700 O O . LEU A 1 90 ? 13.952 -0.063 -1.853 1.00 70.50 90 LEU A O 1
ATOM 704 N N . LEU A 1 91 ? 12.834 -1.851 -1.059 1.00 75.00 91 LEU A N 1
ATOM 705 C CA . LEU A 1 91 ? 13.928 -2.799 -1.236 1.00 75.00 91 LEU A CA 1
ATOM 706 C C . LEU A 1 91 ? 14.246 -2.991 -2.719 1.00 75.00 91 LEU A C 1
ATOM 708 O O . LEU A 1 91 ? 15.400 -2.860 -3.097 1.00 75.00 91 LEU A O 1
ATOM 712 N N . THR A 1 92 ? 13.231 -3.158 -3.567 1.00 72.44 92 THR A N 1
ATOM 713 C CA . THR A 1 92 ? 13.414 -3.271 -5.020 1.00 72.44 92 THR A CA 1
ATOM 714 C C . THR A 1 92 ? 13.989 -1.987 -5.625 1.00 72.44 92 THR A C 1
ATOM 716 O O . THR A 1 92 ? 14.875 -2.045 -6.467 1.00 72.44 92 THR A O 1
ATOM 719 N N . GLY A 1 93 ? 13.553 -0.810 -5.163 1.00 76.62 93 GLY A N 1
ATOM 720 C CA . GLY A 1 93 ? 14.129 0.467 -5.597 1.00 76.62 93 GLY A CA 1
ATOM 721 C C . GLY A 1 93 ? 15.599 0.635 -5.189 1.00 76.62 93 GLY A C 1
ATOM 722 O O . GLY A 1 93 ? 16.393 1.182 -5.954 1.00 76.62 93 GLY A O 1
ATOM 723 N N . LEU A 1 94 ? 15.981 0.141 -4.005 1.00 80.12 94 LEU A N 1
ATOM 724 C CA . LEU A 1 94 ? 17.377 0.103 -3.561 1.00 80.12 94 LEU A CA 1
ATOM 725 C C . LEU A 1 94 ? 18.199 -0.933 -4.339 1.00 80.12 94 LEU A C 1
ATOM 727 O O . LEU A 1 94 ? 19.347 -0.652 -4.675 1.00 80.12 94 LEU A O 1
ATOM 731 N N . GLU A 1 95 ? 17.624 -2.091 -4.662 1.00 80.62 95 GLU A N 1
ATOM 732 C CA . GLU A 1 95 ? 18.251 -3.115 -5.505 1.00 80.62 95 GLU A CA 1
ATOM 733 C C . GLU A 1 95 ? 18.563 -2.566 -6.900 1.00 80.62 95 GLU A C 1
ATOM 735 O O . GLU A 1 95 ? 19.696 -2.704 -7.360 1.00 80.62 95 GLU A O 1
ATOM 740 N N . ASP A 1 96 ? 17.622 -1.856 -7.533 1.00 78.50 96 ASP A N 1
ATOM 741 C CA . ASP A 1 96 ? 17.873 -1.205 -8.825 1.00 78.50 96 ASP A CA 1
ATOM 742 C C . ASP A 1 96 ? 18.957 -0.133 -8.727 1.00 78.50 96 ASP A C 1
ATOM 744 O O . ASP A 1 96 ? 19.760 0.029 -9.642 1.00 78.50 96 ASP A O 1
ATOM 748 N N . PHE A 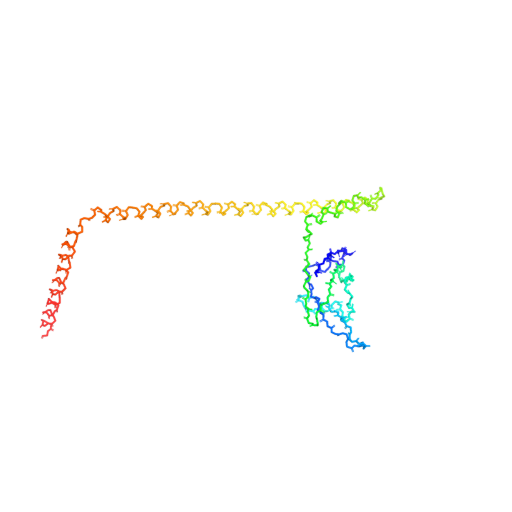1 97 ? 18.971 0.639 -7.636 1.00 83.75 97 PHE A N 1
ATOM 749 C CA . PHE A 1 97 ? 19.972 1.682 -7.435 1.00 83.75 97 PHE A CA 1
ATOM 750 C C . PHE A 1 97 ? 21.373 1.086 -7.269 1.00 83.75 97 PHE A C 1
ATOM 752 O O . PHE A 1 97 ? 22.328 1.569 -7.875 1.00 83.75 97 PHE A O 1
ATOM 759 N N . VAL A 1 98 ? 21.499 -0.000 -6.504 1.00 85.62 98 VAL A N 1
ATOM 760 C CA . VAL A 1 98 ? 22.758 -0.744 -6.365 1.00 85.62 98 VAL A CA 1
ATOM 761 C C . VAL A 1 98 ? 23.167 -1.374 -7.698 1.00 85.62 98 VAL A C 1
ATOM 763 O O . VAL A 1 98 ? 24.337 -1.298 -8.072 1.00 85.62 98 VAL A O 1
ATOM 766 N N . ALA A 1 99 ? 22.226 -1.951 -8.448 1.00 84.75 99 ALA A N 1
ATOM 767 C CA . ALA A 1 99 ? 22.494 -2.481 -9.782 1.00 84.75 99 ALA A CA 1
ATOM 768 C C . ALA A 1 99 ? 22.986 -1.379 -10.737 1.00 84.75 99 ALA A C 1
ATOM 770 O O . ALA A 1 99 ? 24.006 -1.555 -11.399 1.00 84.75 99 ALA A O 1
ATOM 771 N N . ALA A 1 100 ? 22.333 -0.214 -10.731 1.00 83.75 100 ALA A N 1
ATOM 772 C CA . ALA A 1 100 ? 22.728 0.962 -11.499 1.00 83.75 100 ALA A CA 1
ATOM 773 C C . ALA A 1 100 ? 24.148 1.436 -11.150 1.00 83.75 100 ALA A C 1
ATOM 775 O O . ALA A 1 100 ? 24.939 1.704 -12.052 1.00 83.75 100 ALA A O 1
ATOM 776 N N . LEU A 1 101 ? 24.501 1.489 -9.861 1.00 86.19 101 LEU A N 1
ATOM 777 C CA . LEU A 1 101 ? 25.853 1.848 -9.413 1.00 86.19 101 LEU A CA 1
ATOM 778 C C . LEU A 1 101 ? 26.927 0.863 -9.896 1.00 86.19 101 LEU A C 1
ATOM 780 O O . LEU A 1 101 ? 28.053 1.276 -10.158 1.00 86.19 101 LEU A O 1
ATOM 784 N N . ASN A 1 102 ? 26.589 -0.421 -10.015 1.00 86.94 102 ASN A N 1
ATOM 785 C CA . ASN A 1 102 ? 27.521 -1.457 -10.463 1.00 86.94 102 ASN A CA 1
ATOM 786 C C . ASN A 1 102 ? 27.614 -1.572 -11.994 1.00 86.94 102 ASN A C 1
ATOM 788 O O . ASN A 1 102 ? 28.596 -2.107 -12.505 1.00 86.94 102 ASN A O 1
ATOM 792 N N . GLN A 1 103 ? 26.592 -1.115 -12.722 1.00 83.75 103 GLN A N 1
ATOM 793 C CA . GLN A 1 103 ? 26.481 -1.283 -14.171 1.00 83.75 103 GLN A CA 1
ATOM 794 C C . GLN A 1 103 ? 26.931 -0.049 -14.964 1.00 83.75 103 GLN A C 1
ATOM 796 O O . GLN A 1 103 ? 27.454 -0.195 -16.069 1.00 83.75 103 GLN A O 1
ATOM 801 N N . TYR A 1 104 ? 26.713 1.158 -14.437 1.00 84.94 104 TYR A N 1
ATOM 802 C CA . TYR A 1 104 ? 26.958 2.405 -15.162 1.00 84.94 104 TYR A CA 1
ATOM 803 C C . TYR A 1 104 ? 28.412 2.879 -15.050 1.00 84.94 104 TYR A C 1
ATOM 805 O O . TYR A 1 104 ? 28.991 2.918 -13.966 1.00 84.94 104 TYR A O 1
ATOM 813 N N . GLY A 1 105 ? 29.006 3.246 -16.192 1.00 79.25 105 GLY A N 1
ATOM 814 C CA . GLY A 1 105 ? 30.384 3.736 -16.286 1.00 79.25 105 GLY A CA 1
ATOM 815 C C . GLY A 1 105 ? 30.504 5.266 -16.282 1.00 79.25 105 GLY A C 1
ATOM 816 O O . GLY A 1 105 ? 29.556 5.995 -16.009 1.00 79.25 105 GLY A O 1
ATOM 817 N N . ASP A 1 106 ? 31.687 5.781 -16.632 1.00 82.56 106 ASP A N 1
ATOM 818 C CA . ASP A 1 106 ? 32.018 7.216 -16.512 1.00 82.56 106 ASP A CA 1
ATOM 819 C C . ASP A 1 106 ? 31.587 8.092 -17.714 1.00 82.56 106 ASP A C 1
ATOM 821 O O . ASP A 1 106 ? 31.925 9.279 -17.799 1.00 82.56 106 ASP A O 1
ATOM 825 N N . ASN A 1 107 ? 30.838 7.531 -18.669 1.00 89.56 107 ASN A N 1
ATOM 826 C CA . ASN A 1 107 ? 30.387 8.263 -19.854 1.00 89.56 107 ASN A CA 1
ATOM 827 C C . ASN A 1 107 ? 29.190 9.191 -19.548 1.00 89.56 107 ASN A C 1
ATOM 829 O O . ASN A 1 107 ? 28.489 9.041 -18.549 1.00 89.56 107 ASN A O 1
ATOM 833 N N . ILE A 1 108 ? 28.962 10.182 -20.418 1.00 87.50 108 ILE A N 1
ATOM 834 C CA . ILE A 1 108 ? 27.947 11.237 -20.221 1.00 87.50 108 ILE A CA 1
ATOM 835 C C . ILE A 1 108 ? 26.532 10.651 -20.067 1.00 87.50 108 ILE A C 1
ATOM 837 O O . ILE A 1 108 ? 25.765 11.104 -19.218 1.00 87.50 108 ILE A O 1
ATOM 841 N N . THR A 1 109 ? 26.197 9.634 -20.862 1.00 88.50 109 THR A N 1
ATOM 842 C CA . THR A 1 109 ? 24.875 8.993 -20.867 1.00 88.50 109 THR A CA 1
ATOM 843 C C . THR A 1 109 ? 24.615 8.239 -19.566 1.00 88.50 109 THR A C 1
ATOM 845 O O . THR A 1 109 ? 23.555 8.384 -18.960 1.00 88.50 109 THR A O 1
ATOM 848 N N . ASP A 1 110 ? 25.598 7.471 -19.110 1.00 88.06 110 ASP A N 1
ATOM 849 C CA . ASP A 1 110 ? 25.530 6.689 -17.879 1.00 88.06 110 ASP A CA 1
ATOM 850 C C . ASP A 1 110 ? 25.469 7.591 -16.640 1.00 88.06 110 ASP A C 1
ATOM 852 O O . ASP A 1 110 ? 24.661 7.353 -15.742 1.00 88.06 110 ASP A O 1
ATOM 856 N N . LYS A 1 111 ? 26.214 8.706 -16.634 1.00 86.94 111 LYS A N 1
ATOM 857 C CA . LYS A 1 111 ? 26.109 9.740 -15.590 1.00 86.94 111 LYS A CA 1
ATOM 858 C C . LYS A 1 111 ? 24.711 10.350 -15.505 1.00 86.94 111 LYS A C 1
ATOM 860 O O . LYS A 1 111 ? 24.194 10.530 -14.404 1.00 86.94 111 LYS A O 1
ATOM 865 N N . ALA A 1 112 ? 24.091 10.655 -16.646 1.00 87.56 112 ALA A N 1
ATOM 866 C CA . ALA A 1 112 ? 22.733 11.196 -16.678 1.00 87.56 112 ALA A CA 1
ATOM 867 C C . ALA A 1 112 ? 21.709 10.186 -16.130 1.00 87.56 112 ALA A C 1
ATOM 869 O O . ALA A 1 112 ? 20.869 10.546 -15.306 1.00 87.56 112 ALA A O 1
ATOM 870 N N . LYS A 1 113 ? 21.819 8.908 -16.517 1.00 84.25 113 LYS A N 1
ATOM 871 C CA . LYS A 1 113 ? 20.970 7.827 -15.989 1.00 84.25 113 LYS A CA 1
ATOM 872 C C . LYS A 1 113 ? 21.141 7.644 -14.482 1.00 84.25 113 LYS A C 1
ATOM 874 O O . LYS A 1 113 ? 20.146 7.535 -13.766 1.00 84.25 113 LYS A O 1
ATOM 879 N N . LEU A 1 114 ? 22.380 7.662 -13.989 1.00 86.44 114 LEU A N 1
ATOM 880 C CA . LEU A 1 114 ? 22.667 7.532 -12.562 1.00 86.44 114 LEU A CA 1
ATOM 881 C C . LEU A 1 114 ? 22.088 8.702 -11.751 1.00 86.44 114 LEU A C 1
ATOM 883 O O . LEU A 1 114 ? 21.523 8.484 -10.677 1.00 86.44 114 LEU A O 1
ATOM 887 N N . ALA A 1 115 ? 22.171 9.932 -12.268 1.00 85.75 115 ALA A N 1
ATOM 888 C CA . ALA A 1 115 ? 21.561 11.100 -11.634 1.00 85.75 115 ALA A CA 1
ATOM 889 C C . ALA A 1 115 ? 20.032 10.949 -11.513 1.00 85.75 115 ALA A C 1
ATOM 891 O O . ALA A 1 115 ? 19.479 11.146 -10.428 1.00 85.75 115 ALA A O 1
ATOM 892 N N . THR A 1 116 ? 19.356 10.514 -12.581 1.00 83.69 116 THR A N 1
ATOM 893 C CA . THR A 1 116 ? 17.909 10.238 -12.565 1.00 83.69 116 THR A CA 1
ATOM 894 C C . THR A 1 116 ? 17.542 9.117 -11.587 1.00 83.69 116 THR A C 1
ATOM 896 O O . THR A 1 116 ? 16.588 9.259 -10.816 1.00 83.69 116 THR A O 1
ATOM 899 N N . GLN A 1 117 ? 18.313 8.026 -11.551 1.00 81.56 117 GLN A N 1
ATOM 900 C CA . GLN A 1 117 ? 18.071 6.925 -10.613 1.00 81.56 117 GLN A CA 1
ATOM 901 C C . GLN A 1 117 ? 18.264 7.369 -9.156 1.00 81.56 117 GLN A C 1
ATOM 903 O O . GLN A 1 117 ? 17.491 6.985 -8.276 1.00 81.56 117 GLN A O 1
ATOM 908 N N . THR A 1 118 ? 19.252 8.227 -8.895 1.00 86.12 118 THR A N 1
ATOM 909 C CA . THR A 1 118 ? 19.496 8.806 -7.565 1.00 86.12 118 THR A CA 1
ATOM 910 C C . THR A 1 118 ? 18.315 9.671 -7.121 1.00 86.12 118 THR A C 1
ATOM 912 O O . THR A 1 118 ? 17.820 9.510 -6.006 1.00 86.12 118 THR A O 1
ATOM 915 N N . ALA A 1 119 ? 17.816 10.546 -8.000 1.00 83.25 119 ALA A N 1
ATOM 916 C CA . ALA A 1 119 ? 16.654 11.390 -7.718 1.00 83.25 119 ALA A CA 1
ATOM 917 C C . ALA A 1 119 ? 15.393 10.556 -7.431 1.00 83.25 119 ALA A C 1
ATOM 919 O O . ALA A 1 119 ? 14.672 10.823 -6.468 1.00 83.25 119 ALA A O 1
ATOM 920 N N . THR A 1 120 ? 15.176 9.499 -8.215 1.00 79.88 120 THR A N 1
ATOM 921 C CA . THR A 1 120 ? 14.069 8.550 -8.020 1.00 79.88 120 THR A CA 1
ATOM 922 C C . THR A 1 120 ? 14.185 7.834 -6.673 1.00 79.88 120 THR A C 1
ATOM 924 O O . THR A 1 120 ? 13.223 7.779 -5.908 1.00 79.88 120 THR A O 1
ATOM 927 N N . THR A 1 121 ? 15.382 7.351 -6.332 1.00 83.06 121 THR A N 1
ATOM 928 C CA . THR A 1 121 ? 15.653 6.681 -5.051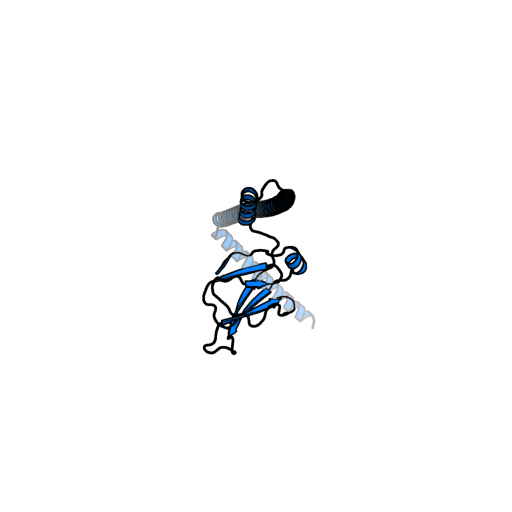 1.00 83.06 121 THR A CA 1
ATOM 929 C C . THR A 1 121 ? 15.387 7.615 -3.871 1.00 83.06 121 THR A C 1
ATOM 931 O O . THR A 1 121 ? 14.721 7.225 -2.914 1.00 83.06 121 THR A O 1
ATOM 934 N N . LEU A 1 122 ? 15.836 8.871 -3.952 1.00 84.44 122 LEU A N 1
ATOM 935 C CA . LEU A 1 122 ? 15.596 9.870 -2.912 1.00 84.44 122 LEU A CA 1
ATOM 936 C C . LEU A 1 122 ? 14.100 10.171 -2.735 1.00 84.44 122 LEU A C 1
ATOM 938 O O . LEU A 1 122 ? 13.623 10.249 -1.604 1.00 84.44 122 LEU A O 1
ATOM 942 N N . SER A 1 123 ? 13.352 10.291 -3.834 1.00 81.25 123 SER A N 1
ATOM 943 C CA . SER A 1 123 ? 11.898 10.480 -3.787 1.00 81.25 123 SER A CA 1
ATOM 944 C C . SER A 1 123 ? 11.194 9.291 -3.122 1.00 81.25 123 SER A C 1
ATOM 946 O O . SER A 1 123 ? 10.379 9.480 -2.217 1.00 81.25 123 SER A O 1
ATOM 948 N N . ASN A 1 124 ? 11.572 8.063 -3.487 1.00 77.94 124 ASN A N 1
ATOM 949 C CA . ASN A 1 124 ? 11.024 6.846 -2.888 1.00 77.94 124 ASN A CA 1
ATOM 950 C C . ASN A 1 124 ? 11.318 6.755 -1.383 1.00 77.94 124 ASN A C 1
ATOM 952 O O . ASN A 1 124 ? 10.424 6.416 -0.606 1.00 77.94 124 ASN A O 1
ATOM 956 N N . LEU A 1 125 ? 12.531 7.115 -0.949 1.00 84.56 125 LEU A N 1
ATOM 957 C CA . LEU A 1 125 ? 12.885 7.195 0.474 1.00 84.56 125 LEU A CA 1
ATOM 958 C C . LEU A 1 125 ? 12.086 8.277 1.216 1.00 84.56 125 LEU A C 1
ATOM 960 O O . LEU A 1 125 ? 11.668 8.053 2.352 1.00 84.56 125 LEU A O 1
ATOM 964 N N . GLY A 1 126 ? 11.823 9.421 0.581 1.00 83.88 126 GLY A N 1
ATOM 965 C CA . GLY A 1 126 ? 10.942 10.454 1.134 1.00 83.88 126 GLY A CA 1
ATOM 966 C C . GLY A 1 126 ? 9.518 9.933 1.353 1.00 83.88 126 GLY A C 1
ATOM 967 O O . GLY A 1 126 ? 8.969 10.050 2.447 1.00 83.88 126 GLY A O 1
ATOM 968 N N . ASN A 1 127 ? 8.953 9.257 0.351 1.00 79.06 127 ASN A N 1
ATOM 969 C CA . ASN A 1 127 ? 7.625 8.644 0.446 1.00 79.06 127 ASN A CA 1
ATOM 970 C C . ASN A 1 127 ? 7.561 7.555 1.532 1.00 79.06 127 ASN A C 1
ATOM 972 O O . ASN A 1 127 ? 6.569 7.459 2.259 1.00 79.06 127 ASN A O 1
ATOM 976 N N . ALA A 1 128 ? 8.625 6.758 1.679 1.00 81.12 128 ALA A N 1
ATOM 977 C CA . ALA A 1 128 ? 8.762 5.785 2.761 1.00 81.12 128 ALA A CA 1
ATOM 978 C C . ALA A 1 128 ? 8.708 6.442 4.136 1.00 81.12 128 ALA A C 1
ATOM 980 O O . ALA A 1 128 ? 7.988 5.993 5.027 1.00 81.12 128 ALA A O 1
ATOM 981 N N . GLN A 1 129 ? 9.482 7.514 4.303 1.00 86.94 129 GLN A N 1
ATOM 982 C CA . GLN A 1 129 ? 9.553 8.257 5.549 1.00 86.94 129 GLN A CA 1
ATOM 983 C C . GLN A 1 129 ? 8.179 8.824 5.918 1.00 86.94 129 GLN A C 1
ATOM 985 O O . GLN A 1 129 ? 7.761 8.687 7.067 1.00 86.94 129 GLN A O 1
ATOM 990 N N . SER A 1 130 ? 7.449 9.391 4.955 1.00 80.88 130 SER A N 1
ATOM 991 C CA . SER A 1 130 ? 6.081 9.871 5.167 1.00 80.88 130 SER A CA 1
ATOM 992 C C . SER A 1 130 ? 5.140 8.755 5.626 1.00 80.88 130 SER A C 1
ATOM 994 O O . SER A 1 130 ? 4.441 8.930 6.622 1.00 80.88 130 SER A O 1
ATOM 996 N N . ALA A 1 131 ? 5.175 7.585 4.981 1.00 79.69 131 ALA A N 1
ATOM 997 C CA . ALA A 1 131 ? 4.349 6.441 5.376 1.00 79.69 131 ALA A CA 1
ATOM 998 C C . ALA A 1 131 ? 4.683 5.930 6.795 1.00 79.69 131 ALA A C 1
ATOM 1000 O O . ALA A 1 131 ? 3.788 5.572 7.568 1.00 79.69 131 ALA A O 1
ATOM 1001 N N . LEU A 1 132 ? 5.966 5.936 7.177 1.00 85.31 132 LEU A N 1
ATOM 1002 C CA . LEU A 1 132 ? 6.397 5.593 8.537 1.00 85.31 132 LEU A CA 1
ATOM 1003 C C . LEU A 1 132 ? 5.912 6.617 9.571 1.00 85.31 132 LEU A C 1
ATOM 1005 O O . LEU A 1 132 ? 5.474 6.229 10.655 1.00 85.31 132 LEU A O 1
ATOM 1009 N N . LEU A 1 133 ? 5.967 7.913 9.252 1.00 89.94 133 LEU A N 1
ATOM 1010 C CA . LEU A 1 133 ? 5.468 8.978 10.127 1.00 89.94 133 LEU A CA 1
ATOM 1011 C C . LEU A 1 133 ? 3.951 8.888 10.323 1.00 89.94 133 LEU A C 1
ATOM 1013 O O . LEU A 1 133 ? 3.470 9.027 11.449 1.00 89.94 133 LEU A O 1
ATOM 1017 N N . GLU A 1 134 ? 3.205 8.604 9.260 1.00 84.19 134 GLU A N 1
ATOM 1018 C CA . GLU A 1 134 ? 1.761 8.380 9.320 1.00 84.19 134 GLU A CA 1
ATOM 1019 C C . GLU A 1 134 ? 1.424 7.160 10.187 1.00 84.19 134 GLU A C 1
ATOM 1021 O O . GLU A 1 134 ? 0.614 7.250 11.112 1.00 84.19 134 GLU A O 1
ATOM 1026 N N . THR A 1 135 ? 2.131 6.046 9.978 1.00 86.88 135 THR A N 1
ATOM 1027 C CA . THR A 1 135 ? 1.978 4.829 10.790 1.00 86.88 135 THR A CA 1
ATOM 1028 C C . THR A 1 135 ? 2.274 5.103 12.264 1.00 86.88 135 THR A C 1
ATOM 1030 O O . THR A 1 135 ? 1.490 4.731 13.138 1.00 86.88 135 THR A O 1
ATOM 1033 N N . ARG A 1 136 ? 3.371 5.809 12.567 1.00 91.44 136 ARG A N 1
ATOM 1034 C CA . ARG A 1 136 ? 3.728 6.199 13.938 1.00 91.44 136 ARG A CA 1
ATOM 1035 C C . ARG A 1 136 ? 2.662 7.096 14.569 1.00 91.44 136 ARG A C 1
ATOM 1037 O O . ARG A 1 136 ? 2.353 6.926 15.747 1.00 91.44 136 ARG A O 1
ATOM 1044 N N . SER A 1 137 ? 2.086 8.016 13.799 1.00 90.75 137 SER A N 1
ATOM 1045 C CA . SER A 1 137 ? 1.008 8.897 14.263 1.00 90.75 137 SER A CA 1
ATOM 1046 C C . SER A 1 137 ? -0.265 8.104 14.569 1.00 90.75 137 SER A C 1
ATOM 1048 O O . SER A 1 137 ? -0.876 8.303 15.617 1.00 90.75 137 SER A O 1
ATOM 1050 N N . SER A 1 138 ? -0.615 7.133 13.719 1.00 89.94 138 SER A N 1
ATOM 1051 C CA . SER A 1 138 ? -1.723 6.198 13.951 1.00 89.94 138 SER A CA 1
ATOM 1052 C C . SER A 1 138 ? -1.514 5.352 15.212 1.00 89.94 138 SER A C 1
ATOM 1054 O O . SER A 1 138 ? -2.428 5.215 16.025 1.00 89.94 138 SER A O 1
ATOM 1056 N N . ILE A 1 139 ? -0.297 4.837 15.429 1.00 92.25 139 ILE A N 1
ATOM 1057 C CA . ILE A 1 139 ? 0.067 4.125 16.664 1.00 92.25 139 ILE A CA 1
ATOM 1058 C C . ILE A 1 139 ? -0.105 5.042 17.880 1.00 92.25 139 ILE A C 1
ATOM 1060 O O . ILE A 1 139 ? -0.699 4.621 18.867 1.00 92.25 139 ILE A O 1
ATOM 1064 N N . GLY A 1 140 ? 0.342 6.299 17.802 1.00 94.94 140 GLY A N 1
ATOM 1065 C CA . GLY A 1 140 ? 0.143 7.283 18.870 1.00 94.94 140 GLY A CA 1
ATOM 1066 C C . GLY A 1 140 ? -1.336 7.520 19.195 1.00 94.94 140 GLY A C 1
ATOM 1067 O O . GLY A 1 140 ? -1.724 7.491 20.359 1.00 94.94 140 GLY A O 1
ATOM 1068 N N . ALA A 1 141 ? -2.185 7.667 18.174 1.00 91.81 141 ALA A N 1
ATOM 1069 C CA . ALA A 1 141 ? -3.630 7.792 18.366 1.00 91.81 141 ALA A CA 1
ATOM 1070 C C . ALA A 1 141 ? -4.241 6.543 19.028 1.00 91.81 141 ALA A C 1
ATOM 1072 O O . ALA A 1 141 ? -5.090 6.661 19.910 1.00 91.81 141 ALA A O 1
ATOM 1073 N N . ARG A 1 142 ? -3.782 5.343 18.646 1.00 92.31 142 ARG A N 1
ATOM 1074 C CA . ARG A 1 142 ? -4.214 4.082 19.271 1.00 92.31 142 ARG A CA 1
ATOM 1075 C C . ARG A 1 142 ? -3.757 3.963 20.722 1.00 92.31 142 ARG A C 1
ATOM 1077 O O . ARG A 1 142 ? -4.535 3.482 21.534 1.00 92.31 142 ARG A O 1
ATOM 1084 N N . LEU A 1 143 ? -2.549 4.413 21.058 1.00 96.88 143 LEU A N 1
ATOM 1085 C CA . LEU A 1 143 ? -2.073 4.444 22.445 1.00 96.88 143 LEU A CA 1
ATOM 1086 C C . LEU A 1 143 ? -2.947 5.364 23.306 1.00 96.88 143 LEU A C 1
ATOM 1088 O O . LEU A 1 143 ? -3.427 4.927 24.344 1.00 96.88 143 LEU A O 1
ATOM 1092 N N . ASN A 1 144 ? -3.275 6.564 22.819 1.00 95.75 144 ASN A N 1
ATOM 1093 C CA . ASN A 1 144 ? -4.189 7.471 23.525 1.00 95.75 144 ASN A CA 1
ATOM 1094 C C . ASN A 1 144 ? -5.581 6.851 23.747 1.00 95.75 144 ASN A C 1
ATOM 1096 O O . ASN A 1 144 ? -6.198 7.045 24.797 1.00 95.75 144 ASN A O 1
ATOM 1100 N N . LEU A 1 145 ? -6.088 6.104 22.760 1.00 95.88 145 LEU A N 1
ATOM 1101 C CA . LEU A 1 145 ? -7.351 5.375 22.886 1.00 95.88 145 LEU A CA 1
ATOM 1102 C C . LEU A 1 145 ? -7.259 4.260 23.937 1.00 95.88 145 LEU A C 1
ATOM 1104 O O . LEU A 1 145 ? -8.189 4.095 24.727 1.00 95.88 145 LEU A O 1
ATOM 1108 N N . VAL A 1 146 ? -6.159 3.504 23.952 1.00 97.38 146 VAL A N 1
ATOM 1109 C CA . VAL A 1 146 ? -5.909 2.460 24.955 1.00 97.38 146 VAL A CA 1
ATOM 1110 C C . VAL A 1 146 ? -5.864 3.067 26.354 1.00 97.38 146 VAL A C 1
ATOM 1112 O O . VAL A 1 146 ? -6.587 2.584 27.219 1.00 97.38 146 VAL A O 1
ATOM 1115 N N . ASP A 1 147 ? -5.114 4.150 26.557 1.00 97.94 147 ASP A N 1
ATOM 1116 C CA . ASP A 1 147 ? -5.025 4.834 27.853 1.00 97.94 147 ASP A CA 1
ATOM 1117 C C . ASP A 1 147 ? -6.399 5.332 28.320 1.00 97.94 147 ASP A C 1
ATOM 1119 O O . ASP A 1 147 ? -6.819 5.046 29.439 1.00 97.94 147 ASP A O 1
ATOM 1123 N N . SER A 1 148 ? -7.163 5.973 27.430 1.00 97.50 148 SER A N 1
ATOM 1124 C CA . SER A 1 148 ? -8.526 6.433 27.743 1.00 97.50 148 SER A CA 1
ATOM 1125 C C . SER A 1 148 ? -9.459 5.271 28.112 1.00 97.50 148 SER A C 1
ATOM 1127 O O . SER A 1 148 ? -10.290 5.384 29.013 1.00 97.50 148 SER A O 1
ATOM 1129 N N . THR A 1 149 ? -9.311 4.131 27.432 1.00 97.25 149 THR A N 1
ATOM 1130 C CA . THR A 1 149 ? -10.094 2.918 27.707 1.00 97.25 149 THR A CA 1
ATOM 1131 C C . THR A 1 149 ? -9.694 2.287 29.041 1.00 97.25 149 THR A C 1
ATOM 1133 O O . THR A 1 149 ? -10.556 1.795 29.768 1.00 97.25 149 THR A O 1
ATOM 1136 N N . LEU A 1 150 ? -8.405 2.301 29.391 1.00 97.94 150 LEU A N 1
ATOM 1137 C CA . LEU A 1 150 ? -7.922 1.833 30.690 1.00 97.94 150 LEU A CA 1
ATOM 1138 C C . LEU A 1 150 ? -8.495 2.683 31.825 1.00 97.94 150 LEU A C 1
ATOM 1140 O O . LEU A 1 150 ? -9.067 2.113 32.750 1.00 97.94 150 LEU A O 1
ATOM 1144 N N . THR A 1 151 ? -8.454 4.013 31.711 1.00 97.75 151 THR A N 1
ATOM 1145 C CA . THR A 1 151 ? -9.064 4.914 32.704 1.00 97.75 151 THR A CA 1
ATOM 1146 C C . THR A 1 151 ? -10.566 4.659 32.859 1.00 97.75 151 THR A C 1
ATOM 1148 O O . THR A 1 151 ? -11.046 4.478 33.974 1.00 97.75 151 THR A O 1
ATOM 1151 N N . ALA A 1 152 ? -11.315 4.529 31.758 1.00 97.50 152 ALA A N 1
ATOM 1152 C CA . ALA A 1 152 ? -12.749 4.229 31.824 1.00 97.50 152 ALA A CA 1
ATOM 1153 C C . ALA A 1 152 ? -13.054 2.870 32.492 1.00 97.50 152 ALA A C 1
ATOM 1155 O O . ALA A 1 152 ? -14.065 2.713 33.187 1.00 97.50 152 ALA A O 1
ATOM 1156 N N . ASN A 1 153 ? -12.183 1.874 32.302 1.00 97.50 153 ASN A N 1
ATOM 1157 C CA . ASN A 1 153 ? -12.293 0.584 32.981 1.00 97.50 153 ASN A CA 1
ATOM 1158 C C . ASN A 1 153 ? -11.986 0.692 34.481 1.00 97.50 153 ASN A C 1
ATOM 1160 O O . ASN A 1 153 ? -12.656 0.034 35.279 1.00 97.50 153 ASN A O 1
ATOM 1164 N N . GLU A 1 154 ? -11.007 1.507 34.879 1.00 97.75 154 GLU A N 1
ATOM 1165 C CA . GLU A 1 154 ? -10.712 1.786 36.290 1.00 97.75 154 GLU A CA 1
ATOM 1166 C C . GLU A 1 154 ? -11.897 2.472 36.983 1.00 97.75 154 GLU A C 1
ATOM 1168 O O . GLU A 1 154 ? -12.314 2.022 38.054 1.00 97.75 154 GLU A O 1
ATOM 1173 N N . ASP A 1 155 ? -12.518 3.458 36.334 1.00 97.38 155 ASP A N 1
ATOM 1174 C CA . ASP A 1 155 ? -13.723 4.134 36.834 1.00 97.38 155 ASP A CA 1
ATOM 1175 C C . ASP A 1 155 ? -14.914 3.172 36.961 1.00 97.38 155 ASP A C 1
ATOM 1177 O O . ASP A 1 155 ? -15.643 3.171 37.961 1.00 97.38 155 ASP A O 1
ATOM 1181 N N . SER A 1 156 ? -15.100 2.299 35.967 1.00 96.69 156 SER A N 1
ATOM 1182 C CA . SER A 1 156 ? -16.142 1.265 35.995 1.00 96.69 156 SER A CA 1
ATOM 1183 C C . SER A 1 156 ? -15.911 0.279 37.138 1.00 96.69 156 SER A C 1
ATOM 1185 O O . SER A 1 156 ? -16.842 -0.072 37.864 1.00 96.69 156 SER A O 1
ATOM 1187 N N . LYS A 1 157 ? -14.658 -0.144 37.343 1.00 97.06 157 LYS A N 1
ATOM 1188 C CA . LYS A 1 157 ? -14.273 -1.022 38.449 1.00 97.06 157 LYS A CA 1
ATOM 1189 C C . LYS A 1 157 ? -14.547 -0.363 39.799 1.00 97.06 157 LYS A C 1
ATOM 1191 O O . LYS A 1 157 ? -15.117 -1.021 40.667 1.00 97.06 157 LYS A O 1
ATOM 1196 N N . LEU A 1 158 ? -14.185 0.909 39.966 1.00 96.62 158 LEU A N 1
ATOM 1197 C CA . LEU A 1 158 ? -14.473 1.666 41.183 1.00 96.62 158 LEU A CA 1
ATOM 1198 C C . LEU A 1 158 ? -15.983 1.755 41.428 1.00 96.62 158 LEU A C 1
ATOM 1200 O O . LEU A 1 158 ? -16.442 1.438 42.519 1.00 96.62 158 LEU A O 1
ATOM 1204 N N . THR A 1 159 ? -16.764 2.084 40.397 1.00 96.12 159 THR A N 1
ATOM 1205 C CA . THR A 1 159 ? -18.231 2.165 40.482 1.00 96.12 159 THR A CA 1
ATOM 1206 C C . THR A 1 159 ? -18.847 0.836 40.921 1.00 96.12 159 THR A C 1
ATOM 1208 O O . THR A 1 159 ? -19.698 0.807 41.811 1.00 96.12 159 THR A O 1
ATOM 1211 N N . ILE A 1 160 ? -18.389 -0.281 40.346 1.00 96.00 160 ILE A N 1
ATOM 1212 C CA . ILE A 1 160 ? -18.835 -1.627 40.728 1.00 96.00 160 ILE A CA 1
ATOM 1213 C C . ILE A 1 160 ? -18.457 -1.934 42.181 1.00 96.00 160 ILE A C 1
ATOM 1215 O O . ILE A 1 160 ? -19.278 -2.471 42.922 1.00 96.00 160 ILE A O 1
ATOM 1219 N N . GLN A 1 161 ? -17.243 -1.581 42.613 1.00 92.12 161 GLN A N 1
ATOM 1220 C CA . GLN A 1 161 ? -16.804 -1.770 43.998 1.00 92.12 161 GLN A CA 1
ATOM 1221 C C . GLN A 1 161 ? -17.634 -0.935 44.982 1.00 92.12 161 GLN A C 1
ATOM 1223 O O . GLN A 1 161 ? -18.036 -1.454 46.021 1.00 92.12 161 GLN A O 1
ATOM 1228 N N . THR A 1 162 ? -17.951 0.319 44.651 1.00 91.75 162 THR A N 1
ATOM 1229 C CA . THR A 1 162 ? -18.815 1.183 45.468 1.00 91.75 162 THR A CA 1
ATOM 1230 C C . THR A 1 162 ? -20.240 0.642 45.545 1.00 91.75 162 THR A C 1
ATOM 1232 O O . THR A 1 162 ? -20.806 0.579 46.635 1.00 91.75 162 THR A O 1
ATOM 1235 N N . ALA A 1 163 ? -20.814 0.205 44.421 1.00 89.19 163 ALA A N 1
ATOM 1236 C CA . ALA A 1 163 ? -22.139 -0.409 44.399 1.00 89.19 163 ALA A CA 1
ATOM 1237 C C . ALA A 1 163 ? -22.175 -1.700 45.232 1.00 89.19 163 ALA A C 1
ATOM 1239 O O . ALA A 1 163 ? -23.105 -1.906 46.007 1.00 89.19 163 ALA A O 1
ATOM 1240 N N . LEU A 1 164 ? -21.140 -2.540 45.124 1.00 89.50 164 LEU A N 1
ATOM 1241 C CA . LEU A 1 164 ? -21.016 -3.755 45.926 1.00 89.50 164 LEU A CA 1
ATOM 1242 C C . LEU A 1 164 ? -20.905 -3.439 47.423 1.00 89.50 164 LEU A C 1
ATOM 1244 O O . LEU A 1 164 ? -21.610 -4.071 48.203 1.00 89.50 164 LEU A O 1
ATOM 1248 N N . SER A 1 165 ? -20.080 -2.459 47.814 1.00 88.62 165 SER A N 1
ATOM 1249 C CA . SER A 1 165 ? -19.989 -2.001 49.211 1.00 88.62 165 SER A CA 1
ATOM 1250 C C . SER A 1 165 ? -21.355 -1.542 49.703 1.00 88.62 165 SER A C 1
ATOM 1252 O O . SER A 1 165 ? -21.843 -2.061 50.692 1.00 88.62 165 SER A O 1
ATOM 1254 N N . SER A 1 166 ? -22.047 -0.679 48.951 1.00 84.19 166 SER A N 1
ATOM 1255 C CA . SER A 1 166 ? -23.381 -0.202 49.331 1.00 84.19 166 SER A CA 1
ATOM 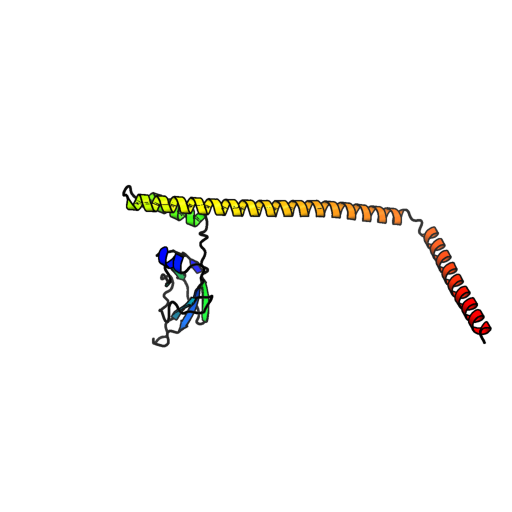1256 C C . SER A 1 166 ? -24.403 -1.330 49.489 1.00 84.19 166 SER A C 1
ATOM 1258 O O . SER A 1 166 ? -25.281 -1.213 50.336 1.00 84.19 166 SER A O 1
ATOM 1260 N N . LEU A 1 167 ? -24.326 -2.393 48.683 1.00 82.19 167 LEU A N 1
ATOM 1261 C CA . LEU A 1 167 ? -25.195 -3.566 48.818 1.00 82.19 167 LEU A CA 1
ATOM 1262 C C . LEU A 1 167 ? -24.803 -4.455 50.006 1.00 82.19 167 LEU A C 1
ATOM 1264 O O . LEU A 1 167 ? -25.672 -5.079 50.605 1.00 82.19 167 LEU A O 1
ATOM 1268 N N . GLN A 1 168 ? -23.516 -4.557 50.339 1.00 78.06 168 GLN A N 1
ATOM 1269 C CA . GLN A 1 168 ? -23.038 -5.300 51.511 1.00 78.06 168 GLN A CA 1
ATOM 1270 C C . GLN A 1 168 ? -23.346 -4.566 52.819 1.00 78.06 168 GLN A C 1
ATOM 1272 O O . GLN A 1 168 ? -23.703 -5.203 53.807 1.00 78.06 168 GLN A O 1
ATOM 1277 N N . ASP A 1 169 ? -23.236 -3.240 52.795 1.00 75.50 169 ASP A N 1
ATOM 1278 C CA . ASP A 1 169 ? -23.481 -2.351 53.927 1.00 75.50 169 ASP A CA 1
ATOM 1279 C C . ASP A 1 169 ? -24.988 -2.107 54.160 1.00 75.50 169 ASP A C 1
ATOM 1281 O O . ASP A 1 169 ? -25.378 -1.595 55.211 1.00 75.50 169 ASP A O 1
ATOM 1285 N N . LEU A 1 170 ? -25.857 -2.470 53.204 1.00 71.75 170 LEU A N 1
ATOM 1286 C CA . LEU A 1 170 ? -27.308 -2.363 53.346 1.00 71.75 170 LEU A CA 1
ATOM 1287 C C . LEU A 1 170 ? -27.848 -3.474 54.257 1.00 71.75 170 LEU A C 1
ATOM 1289 O O . LEU A 1 170 ? -27.755 -4.662 53.948 1.00 71.75 170 LEU A O 1
ATOM 1293 N N . ASP A 1 171 ? -28.506 -3.086 55.350 1.00 75.56 171 ASP A N 1
ATOM 1294 C CA . ASP A 1 171 ? -29.291 -4.015 56.161 1.00 75.56 171 ASP A CA 1
ATOM 1295 C C . ASP A 1 171 ? -30.543 -4.451 55.383 1.00 75.56 171 ASP A C 1
ATOM 1297 O O . ASP A 1 171 ? -31.570 -3.764 55.356 1.00 75.56 171 ASP A O 1
ATOM 1301 N N . TYR A 1 172 ? -30.450 -5.610 54.729 1.00 68.31 172 TYR A N 1
ATOM 1302 C CA . TYR A 1 172 ? -31.529 -6.197 53.936 1.00 68.31 172 TYR A CA 1
ATOM 1303 C C . TYR A 1 172 ? -32.845 -6.324 54.712 1.00 68.31 172 TYR A C 1
ATOM 1305 O O . TYR A 1 172 ? -33.908 -6.146 54.119 1.00 68.31 172 TYR A O 1
ATOM 1313 N N . ALA A 1 173 ? -32.808 -6.605 56.021 1.00 69.19 173 ALA A N 1
ATOM 1314 C CA . ALA A 1 173 ? -34.026 -6.754 56.815 1.00 69.19 173 ALA A CA 1
ATOM 1315 C C . ALA A 1 173 ? -34.739 -5.405 56.996 1.00 69.19 173 ALA A C 1
ATOM 1317 O O . ALA A 1 173 ? -35.956 -5.314 56.808 1.00 69.19 173 ALA A O 1
ATOM 1318 N N . ALA A 1 174 ? -33.982 -4.346 57.291 1.00 75.44 174 ALA A N 1
ATOM 1319 C CA . ALA A 1 174 ? -34.512 -2.988 57.377 1.00 75.44 174 ALA A CA 1
ATOM 1320 C C . ALA A 1 174 ? -35.002 -2.474 56.009 1.00 75.44 174 ALA A C 1
ATOM 1322 O O . ALA A 1 174 ? -36.095 -1.916 55.917 1.00 75.44 174 ALA A O 1
ATOM 1323 N N . ALA A 1 175 ? -34.248 -2.727 54.934 1.00 78.38 175 ALA A N 1
ATOM 1324 C CA . ALA A 1 175 ? -34.599 -2.302 53.579 1.00 78.38 175 ALA A CA 1
ATOM 1325 C C . ALA A 1 175 ? -35.864 -2.996 53.041 1.00 78.38 175 ALA A C 1
ATOM 1327 O O . ALA A 1 175 ? -36.714 -2.340 52.439 1.00 78.38 175 ALA A O 1
ATOM 1328 N N . ILE A 1 176 ? -36.031 -4.301 53.295 1.00 80.81 176 ILE A N 1
ATOM 1329 C CA . ILE A 1 176 ? -37.256 -5.037 52.944 1.00 80.81 176 ILE A CA 1
ATOM 1330 C C . ILE A 1 176 ? -38.454 -4.453 53.693 1.00 80.81 176 ILE A C 1
ATOM 1332 O O . ILE A 1 176 ? -39.487 -4.196 53.077 1.00 80.81 176 ILE A O 1
ATOM 1336 N N . SER A 1 177 ? -38.309 -4.196 54.997 1.00 84.25 177 SER A N 1
ATOM 1337 C CA . SER A 1 177 ? -39.363 -3.578 55.809 1.00 84.25 177 SER A CA 1
ATOM 1338 C C . SER A 1 177 ? -39.776 -2.212 55.243 1.00 84.25 177 SER A C 1
ATOM 1340 O O . SER A 1 177 ? -40.960 -1.964 54.997 1.00 84.25 177 SER A O 1
ATOM 1342 N N . GLN A 1 178 ? -38.799 -1.362 54.917 1.00 86.50 178 GLN A N 1
ATOM 1343 C CA . GLN A 1 178 ? -39.033 -0.047 54.321 1.00 86.50 178 GLN A CA 1
ATOM 1344 C C . GLN A 1 178 ? -39.727 -0.141 52.952 1.00 86.50 178 GLN A C 1
ATOM 1346 O O . GLN A 1 178 ? -40.731 0.531 52.726 1.00 86.50 178 GLN A O 1
ATOM 1351 N N . LEU A 1 179 ? -39.268 -1.030 52.064 1.00 89.50 179 LEU A N 1
ATOM 1352 C CA . LEU A 1 179 ? -39.877 -1.237 50.747 1.00 89.50 179 LEU A CA 1
ATOM 1353 C C . LEU A 1 179 ? -41.322 -1.749 50.851 1.00 89.50 179 LEU A C 1
ATOM 1355 O O . LEU A 1 179 ? -42.198 -1.299 50.106 1.00 89.50 179 LEU A O 1
ATOM 1359 N N . THR A 1 180 ? -41.594 -2.676 51.777 1.00 91.19 180 THR A N 1
ATOM 1360 C CA . THR A 1 180 ? -42.966 -3.145 52.025 1.00 91.19 180 THR A CA 1
ATOM 1361 C C . THR A 1 180 ? -43.865 -2.024 52.537 1.00 91.19 180 THR A C 1
ATOM 1363 O O . THR A 1 180 ? -45.022 -1.938 52.125 1.00 91.19 180 THR A O 1
ATOM 1366 N N . GLN A 1 181 ? -43.334 -1.123 53.368 1.00 93.38 181 GLN A N 1
ATOM 1367 C CA . GLN A 1 181 ? -44.067 0.039 53.857 1.00 93.38 181 GLN A CA 1
ATOM 1368 C C . GLN A 1 181 ? -44.374 1.035 52.729 1.00 93.38 181 GLN A C 1
ATOM 1370 O O . GLN A 1 181 ? -45.516 1.474 52.602 1.00 93.38 181 GLN A O 1
ATOM 1375 N N . GLU A 1 182 ? -43.399 1.355 51.876 1.00 94.25 182 GLU A N 1
ATOM 1376 C CA . GLU A 1 182 ? -43.599 2.245 50.725 1.00 94.25 182 GLU A CA 1
ATOM 1377 C C . GLU A 1 182 ? -44.589 1.667 49.704 1.00 94.25 182 GLU A C 1
ATOM 1379 O O . GLU A 1 182 ? -45.469 2.383 49.225 1.00 94.25 182 GLU A O 1
ATOM 1384 N N . SER A 1 183 ? -44.510 0.361 49.427 1.00 92.31 183 SER A N 1
ATOM 1385 C CA . SER A 1 183 ? -45.446 -0.331 48.528 1.00 92.31 183 SER A CA 1
ATOM 1386 C C . SER A 1 183 ? -46.877 -0.288 49.066 1.00 92.31 183 SER A C 1
ATOM 1388 O O . SER A 1 183 ? -47.809 0.034 48.329 1.00 92.31 183 SER A O 1
ATOM 1390 N N . PHE A 1 184 ? -47.048 -0.535 50.368 1.00 94.56 184 PHE A N 1
ATOM 1391 C CA . PHE A 1 184 ? -48.346 -0.438 51.031 1.00 94.56 184 PHE A CA 1
ATOM 1392 C C . PHE A 1 184 ? -48.918 0.986 50.972 1.00 94.56 184 PHE A C 1
ATOM 1394 O O . PHE A 1 184 ? -50.103 1.174 50.691 1.00 94.56 184 PHE A O 1
ATOM 1401 N N . ILE A 1 185 ? -48.083 2.006 51.197 1.00 95.12 185 ILE A N 1
ATOM 1402 C CA . ILE A 1 185 ? -48.489 3.414 51.092 1.00 95.12 185 ILE A CA 1
ATOM 1403 C C . ILE A 1 185 ? -48.917 3.748 49.658 1.00 95.12 185 ILE A C 1
ATOM 1405 O O . ILE A 1 185 ? -49.939 4.409 49.468 1.00 95.12 185 ILE A O 1
ATOM 1409 N N . LEU A 1 186 ? -48.174 3.282 48.651 1.00 94.19 186 LEU A N 1
ATOM 1410 C CA . LEU A 1 186 ? -48.500 3.510 47.246 1.00 94.19 186 LEU A CA 1
ATOM 1411 C C . LEU A 1 186 ? -49.832 2.853 46.856 1.00 94.19 186 LEU A C 1
ATOM 1413 O O . LEU A 1 186 ? -50.676 3.515 46.252 1.00 94.19 186 LEU A O 1
ATOM 1417 N N . GLU A 1 187 ? -50.060 1.594 47.239 1.00 92.00 187 GLU A N 1
ATOM 1418 C CA . GLU A 1 187 ? -51.348 0.919 47.025 1.00 92.00 187 GLU A CA 1
ATOM 1419 C C . GLU A 1 187 ? -52.494 1.660 47.720 1.00 92.00 187 GLU A C 1
ATOM 1421 O O . GLU A 1 187 ? -53.547 1.894 47.121 1.00 92.00 187 GLU A O 1
ATOM 1426 N N . ALA A 1 188 ? -52.288 2.094 48.967 1.00 92.50 188 ALA A N 1
ATOM 1427 C CA . ALA A 1 188 ? -53.280 2.857 49.714 1.00 92.50 188 ALA A CA 1
ATOM 1428 C C . ALA A 1 188 ? -53.588 4.208 49.046 1.00 92.50 188 ALA A C 1
ATOM 1430 O O . ALA A 1 188 ? -54.756 4.609 48.966 1.00 92.50 188 ALA A O 1
ATOM 1431 N N . ALA A 1 189 ? -52.571 4.896 48.521 1.00 91.62 189 ALA A N 1
ATOM 1432 C CA . ALA A 1 189 ? -52.724 6.149 47.790 1.00 91.62 189 ALA A CA 1
ATOM 1433 C C . ALA A 1 189 ? -53.487 5.942 46.473 1.00 91.62 189 ALA A C 1
ATOM 1435 O O . ALA A 1 189 ? -54.425 6.688 46.186 1.00 91.62 189 ALA A O 1
ATOM 1436 N N . GLN A 1 190 ? -53.163 4.894 45.710 1.00 92.25 190 GLN A N 1
ATOM 1437 C CA . GLN A 1 190 ? -53.870 4.536 44.476 1.00 92.25 190 GLN A CA 1
ATOM 1438 C C . GLN A 1 190 ? -55.334 4.159 44.744 1.00 92.25 190 GLN A C 1
ATOM 1440 O O . GLN A 1 190 ? -56.236 4.636 44.051 1.00 92.25 190 GLN A O 1
ATOM 1445 N N . ALA A 1 191 ? -55.598 3.362 45.784 1.00 91.25 191 ALA A N 1
ATOM 1446 C CA . ALA A 1 191 ? -56.950 2.983 46.185 1.00 91.25 191 ALA A CA 1
ATOM 1447 C C . ALA A 1 191 ? -57.776 4.193 46.654 1.00 91.25 191 ALA A C 1
ATOM 1449 O O . ALA A 1 191 ? -58.960 4.313 46.321 1.00 91.25 191 ALA A O 1
ATOM 1450 N N . SER A 1 192 ? -57.151 5.110 47.396 1.00 86.44 192 SER A N 1
ATOM 1451 C CA . SER A 1 192 ? -57.777 6.357 47.846 1.00 86.44 192 SER A CA 1
ATOM 1452 C C . SER A 1 192 ? -58.081 7.282 46.669 1.00 86.44 192 SER A C 1
ATOM 1454 O O . SER A 1 192 ? -59.206 7.767 46.547 1.00 86.44 192 SER A O 1
ATOM 1456 N N . PHE A 1 193 ? -57.131 7.454 45.747 1.00 88.06 193 PHE A N 1
ATOM 1457 C CA . PHE A 1 193 ? -57.315 8.237 44.527 1.00 88.06 193 PHE A CA 1
ATOM 1458 C C . PHE A 1 193 ? -58.443 7.679 43.650 1.00 88.06 193 PHE A C 1
ATOM 1460 O O . PHE A 1 193 ? -59.302 8.435 43.193 1.00 88.06 193 PHE A O 1
ATOM 1467 N N . ALA A 1 194 ? -58.506 6.357 43.465 1.00 87.62 194 ALA A N 1
ATOM 1468 C CA . ALA A 1 194 ? -59.576 5.705 42.714 1.00 87.62 194 ALA A CA 1
ATOM 1469 C C . ALA A 1 194 ? -60.954 5.895 43.375 1.00 87.62 194 ALA A C 1
ATOM 1471 O O . ALA A 1 194 ? -61.951 6.102 42.678 1.00 87.62 194 ALA A O 1
ATOM 1472 N N . ARG A 1 195 ? -61.028 5.863 44.714 1.00 82.31 195 ARG A N 1
ATOM 1473 C CA . ARG A 1 195 ? -62.265 6.146 45.465 1.00 82.31 195 ARG A CA 1
ATOM 1474 C C . ARG A 1 195 ? -62.710 7.600 45.327 1.00 82.31 195 ARG A C 1
ATOM 1476 O O . ARG A 1 195 ? -63.876 7.833 45.019 1.00 82.31 195 ARG A O 1
ATOM 1483 N N . VAL A 1 196 ? -61.805 8.562 45.500 1.00 81.38 196 VAL A N 1
ATOM 1484 C CA . VAL A 1 196 ? -62.109 9.997 45.350 1.00 81.38 196 VAL A CA 1
ATOM 1485 C C . VAL A 1 196 ? -62.517 10.323 43.912 1.00 81.38 196 VAL A C 1
ATOM 1487 O O . VAL A 1 196 ? -63.518 11.003 43.696 1.00 81.38 196 VAL A O 1
ATOM 1490 N N . SER A 1 197 ? -61.812 9.769 42.923 1.00 76.38 197 SER A N 1
ATOM 1491 C CA . SER A 1 197 ? -62.133 9.957 41.503 1.00 76.38 197 SER A CA 1
ATOM 1492 C C . SER A 1 197 ? -63.510 9.390 41.140 1.00 76.38 197 SER A C 1
ATOM 1494 O O . SER A 1 197 ? -64.265 10.038 40.420 1.00 76.38 197 SER A O 1
ATOM 1496 N N . LYS A 1 198 ? -63.893 8.222 41.684 1.00 73.81 198 LYS A N 1
ATOM 1497 C CA . LYS A 1 198 ? -65.252 7.675 41.517 1.00 73.81 198 LYS A CA 1
ATOM 1498 C C . LYS A 1 198 ? -66.322 8.564 42.157 1.00 73.81 198 LYS A C 1
ATOM 1500 O O . LYS A 1 198 ? -67.340 8.808 41.524 1.00 73.81 198 LYS A O 1
ATOM 1505 N N . LEU A 1 199 ? -66.102 9.069 43.373 1.00 70.50 199 LEU A N 1
ATOM 1506 C CA . LEU A 1 199 ? -67.056 9.960 44.054 1.00 70.50 199 LEU A CA 1
ATOM 1507 C C . L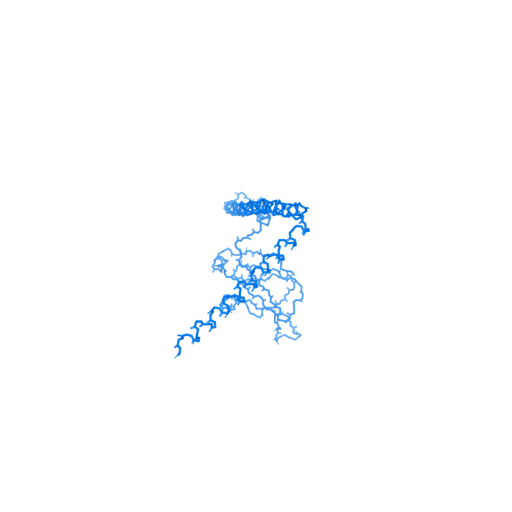EU A 1 199 ? -67.229 11.308 43.331 1.00 70.50 199 LEU A C 1
ATOM 1509 O O . LEU A 1 199 ? -68.335 11.832 43.288 1.00 70.50 199 LEU A O 1
ATOM 1513 N N . SER A 1 200 ? -66.165 11.844 42.725 1.00 63.91 200 SER A N 1
ATOM 1514 C CA . SER A 1 200 ? -66.228 13.062 41.901 1.00 63.91 200 SER A CA 1
ATOM 1515 C C . SER A 1 200 ? -67.103 12.877 40.652 1.00 63.91 200 SER A C 1
ATOM 1517 O O . SER A 1 200 ? -67.931 13.730 40.346 1.00 63.91 200 SER A O 1
ATOM 1519 N N . ILE A 1 201 ? -66.993 11.726 39.974 1.00 58.91 201 ILE A N 1
ATOM 1520 C CA . ILE A 1 201 ? -67.781 11.408 38.768 1.00 58.91 201 ILE A CA 1
ATOM 1521 C C . ILE A 1 201 ? -69.278 11.246 39.081 1.00 58.91 201 ILE A C 1
ATOM 1523 O O . ILE A 1 201 ? -70.111 11.643 38.272 1.00 58.91 201 ILE A O 1
ATOM 1527 N N . PHE A 1 202 ? -69.636 10.722 40.258 1.00 58.44 202 PHE A N 1
ATOM 1528 C CA . PHE A 1 202 ? -71.039 10.634 40.686 1.00 58.44 202 PHE A CA 1
ATOM 1529 C C . PHE A 1 202 ? -71.634 11.969 41.163 1.00 58.44 202 PHE A C 1
ATOM 1531 O O . PHE A 1 202 ? -72.851 12.076 41.226 1.00 58.44 202 PHE A O 1
ATOM 1538 N N . ASN A 1 203 ? -70.816 12.986 41.458 1.00 52.84 203 ASN A N 1
ATOM 1539 C CA . ASN A 1 203 ? -71.290 14.333 41.807 1.00 52.84 203 ASN A CA 1
ATOM 1540 C C . ASN A 1 203 ? -71.464 15.258 40.583 1.00 52.84 203 ASN A C 1
ATOM 1542 O O . ASN A 1 203 ? -71.811 16.424 40.759 1.00 52.84 203 ASN A O 1
ATOM 1546 N N . TYR A 1 204 ? -71.194 14.777 39.361 1.00 50.12 204 TYR A N 1
ATOM 1547 C CA . TYR A 1 204 ? -71.322 15.562 38.121 1.00 50.12 204 TYR A CA 1
ATOM 1548 C C . TYR A 1 204 ? -72.581 15.221 37.294 1.00 50.12 204 TYR A C 1
ATOM 1550 O O . TYR A 1 204 ? -72.750 15.733 36.189 1.00 50.12 204 TYR A O 1
ATOM 1558 N N . ILE A 1 205 ? -73.475 14.375 37.811 1.00 45.53 205 ILE A N 1
ATOM 1559 C CA . ILE A 1 205 ? -74.767 14.019 37.196 1.00 45.53 205 ILE A CA 1
ATOM 1560 C C . ILE A 1 205 ? -75.875 14.356 38.190 1.00 45.53 205 ILE A C 1
ATOM 1562 O O . ILE A 1 205 ? -76.915 14.890 37.748 1.00 45.53 205 ILE A O 1
#

Radius of gyration: 38.39 Å; chains: 1; bounding box: 107×44×92 Å

Sequence (205 aa):
SISGEQVLDAQAFADFYPEDVVIEFRPLEEMNPPQLSYHIRQRSDGRILVQNKPYVSGEQIEFSGVAVNIAGQPAVGDTFIVESSNRKGLLTGLEDFVAALNQYGDNITDKAKLATQTATTLSNLGNAQSALLETRSSIGARLNLVDSTLTANEDSKLTIQTALSSLQDLDYAAAISQLTQESFILEAAQASFARVSKLSIFNYI

Secondary structure (DSSP, 8-state):
-EEEEEES-HHHHHHHTT--EEEEEEEETTSSSPEEEEEEEETTT--EEEEEEEP-TTPEEEETTEEEEE-S-PPTT-EEEE---S---HHHHHHHHHHHHHH--SSHHHHHHHHHHHHHHHHHHHHHHHHHHHHHHHHHHHHHHHHHHHHHHHHHHHHHHHHHHHHHSS-HHHHHHHHHHHHHHHHHHHHHHHHHHHHHHHT--

Foldseek 3Di:
DKDDKDQQDPVLLVVCPQWKKKKAWAWLPVDVVTFIFIWIATPPPRHTFGPRHGDDAQDWDDGSRIIIHHHDDDDHGDMDMGGSDPQDDLVVLVVVLVVLVVPADDDPVSVVVNVVSVVSNVVNVVVVVVVVVVVVVVVVVVVVVVVVVVVVVVVVVVVVVVVVVVVVVDPPVVVVVVVVVVVVVVVVVVVVVVVVVVVVVVVVD

pLDDT: mean 83.46, std 11.25, range [42.28, 97.94]